Protein 1SQE (pdb70)

Organism: Staphylococcus aureus (strain Mu50 / ATCC 700699) (NCBI:txid158878)

Secondary structure (DSSP, 8-state):
--EEEEEEEEE-TT-HHHHGGGGG--TTGGGSTTEEEEEEEEETT-SSSEEEEEEEEES-HHHHHHHHTSHHHHH---TTPPPSEEEEEEEEEEEEEEEE-/--EEEEEEEEEETT-HHHHHHTTS--TTGGGSTTEEEEEEEEESS-SSEEEEEEEEEES-HHHHHHHHTSHHHHT----TTPPTT----EEEEEEEEEEEEEEEE-

Sequence (207 aa):
HMFMAENRLQLQKGSAEETIERFYNRQGIETIEGFQQMFVTKTLNTEDTDEVKILTIWESEDSFNNWLN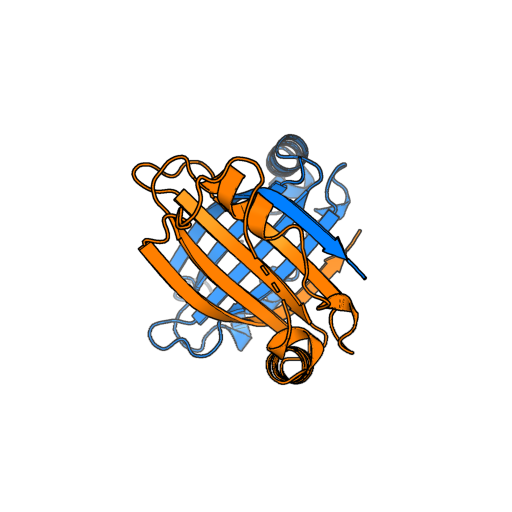SDVFKEAHDDGQQSPILSNKVFKYDIGYHYQKHMFMAENRLQLQKGSAEETIERFYNRQGIETIEGFQQMFVTKTLNTEDTDEVKILTIWESEDSFNNWLNSDVFKEAVRLKSDDDGQQSPILSNKVFKYDIGYHYQK

CATH classification: 3.30.70.100

InterPro domains:
  IPR007138 Antibiotic biosynthesis monooxygenase domain [PF03992] (1-77)
  IPR007138 Antibiotic biosynthesis monooxygenase domain [PS51725] (2-93)
  IPR011008 Dimeric alpha-beta barrel [SSF54909] (1-106)
  IPR023953 Heme oxygenase IsdG [MF_01272] (1-108)
  IPR050404 Heme-degrading monooxygenase [PTHR34474] (1-101)

Radius of gyration: 18.07 Å; Cα contacts (8 Å, |Δi|>4): 436; chains: 2; bounding box: 35×35×60 Å

Solvent-accessible surface area: 11480 Å² total; per-residue (Å²): 186,24,2,3,4,3,42,40,0,38,0,80,102,43,11,0,111,144,3,15,121,135,31,50,95,83,76,19,6,37,91,18,146,6,5,58,3,6,2,0,0,47,5,41,146,39,150,136,30,1,27,0,6,24,6,11,1,0,87,32,68,100,7,14,49,84,22,64,124,20,114,38,46,161,124,8,167,157,160,78,120,145,66,20,54,94,34,89,109,89,59,59,0,54,8,36,40,50,64,76,164,212,38,2,4,2,2,50,47,1,55,0,105,91,56,8,0,89,47,0,10,70,22,60,110,96,56,56,16,0,33,94,18,149,8,5,57,2,7,3,0,0,43,8,36,126,38,146,119,37,1,26,0,6,17,6,4,1,0,97,35,68,92,8,8,64,76,26,68,109,19,105,41,66,125,134,80,112,153,22,215,91,14,107,130,58,82,143,31,31,72,108,34,88,110,83,61,64,1,65,8,41,49,55,64,78,127

B-factor: mean 21.52, std 10.96, range [2.48, 58.4]

Nearest PDB structures (foldseek):
  1sqe-assembly1_B  TM=1.010E+00  e=4.625E-23  Staphylococcus aureus
  1sqe-assembly1_A  TM=9.447E-01  e=2.126E-19  Staphylococcus aureus
  1xbw-assembly2_D  TM=9.338E-01  e=2.469E-13  Staphylococcus aureus subsp. aureus MW2
  2zdo-assembly2_C  TM=8.545E-01  e=4.891E-14  Staphylococcus aureus
  8avi-assembly1_B  TM=8.721E-01  e=2.550E-09  Bacillus cereus ATCC 14579

Foldseek 3Di:
DKKKKKKKWWFAAPCCVVPVVVLVDCLCLVVQPFWDDWDWDWDPPDDRTIMIMIMTMGRDVVSVVVSCVDVSNVVDDVPVDDGRTPDIDMDMDDPPDDDDD/DKKKKKKKWKFQPPLLVVVVVQCVCVLCLVVQPFWDDWDWDWDPDDDGITMIMIMTMGPDVVSVVCSCVDPSNVVGDDDPPDDVPDDGGTPDIDMDMDDDPDDDDD

Structure (mmCIF, N/CA/C/O backbone):
data_1SQE
#
_entry.id   1SQE
#
_cell.length_a   45.233
_cell.length_b   38.013
_cell.length_c   61.552
_cell.angle_alpha   90.00
_cell.angle_beta   93.91
_cell.angle_gamma   90.00
#
_symmetry.space_group_name_H-M   'P 1 21 1'
#
loop_
_entity.id
_entity.type
_entity.pdbx_description
1 polymer 'hypothetical protein PG130'
2 water water
#
loop_
_atom_site.group_PDB
_atom_site.id
_atom_site.type_symbol
_atom_site.label_atom_id
_atom_site.label_alt_id
_atom_site.label_comp_id
_atom_site.label_asym_id
_atom_site.label_entity_id
_atom_site.label_seq_id
_atom_site.pdbx_PDB_ins_code
_atom_site.Cartn_x
_atom_site.Cartn_y
_atom_site.Cartn_z
_atom_site.occupancy
_atom_site.B_iso_or_equiv
_atom_site.auth_seq_id
_atom_site.auth_comp_id
_atom_site.auth_asym_id
_atom_site.auth_atom_id
_atom_site.pdbx_PDB_model_num
ATOM 1 N N . HIS A 1 1 ? 2.967 24.447 10.262 1.00 35.36 16 HIS A N 1
ATOM 2 C CA . HIS A 1 1 ? 1.657 23.789 10.548 1.00 33.24 16 HIS A CA 1
ATOM 3 C C . HIS A 1 1 ? 1.857 22.699 11.600 1.00 29.48 16 HIS A C 1
ATOM 4 O O . HIS A 1 1 ? 2.005 23.002 12.786 1.00 29.94 16 HIS A O 1
ATOM 11 N N . MET A 1 2 ? 1.857 21.436 11.170 1.00 24.66 17 MET A N 1
ATOM 12 C CA . MET A 1 2 ? 2.077 20.331 12.096 1.00 19.43 17 MET A CA 1
ATOM 13 C C . MET A 1 2 ? 3.437 20.535 12.777 1.00 17.38 17 MET A C 1
ATOM 14 O O . MET A 1 2 ? 4.347 21.158 12.222 1.00 16.23 17 MET A O 1
ATOM 19 N N . PHE A 1 3 ? 3.569 19.994 13.980 1.00 14.75 18 PHE A N 1
ATOM 20 C CA . PHE A 1 3 ? 4.775 20.152 14.776 1.00 12.33 18 PHE A CA 1
ATOM 21 C C . PHE A 1 3 ? 5.253 18.820 15.355 1.00 11.51 18 PHE A C 1
ATOM 22 O O . PHE A 1 3 ? 4.440 17.976 15.715 1.00 11.49 18 PHE A O 1
ATOM 30 N N . MET A 1 4 ? 6.571 18.633 15.431 1.00 10.15 19 MET A N 1
ATOM 31 C CA . MET A 1 4 ? 7.140 17.412 15.999 1.00 10.17 19 MET A CA 1
ATOM 32 C C . MET A 1 4 ? 8.168 17.776 17.069 1.00 11.06 19 MET A C 1
ATOM 33 O O . MET A 1 4 ? 8.998 18.667 16.877 1.00 10.49 19 MET A O 1
ATOM 38 N N . ALA A 1 5 ? 8.091 17.096 18.206 1.00 9.46 20 ALA A N 1
ATOM 39 C CA . ALA A 1 5 ? 9.040 17.314 19.283 1.00 10.34 20 ALA A CA 1
ATOM 40 C C . ALA A 1 5 ? 9.763 15.980 19.460 1.00 11.83 20 ALA A C 1
ATOM 41 O O . ALA A 1 5 ? 9.165 14.911 19.284 1.00 11.89 20 ALA A O 1
ATOM 43 N N . GLU A 1 6 ? 11.051 16.044 19.774 1.00 10.76 21 GLU A N 1
ATOM 44 C CA . GLU A 1 6 ? 11.840 14.837 19.963 1.00 11.15 21 GLU A CA 1
ATOM 45 C C . GLU A 1 6 ? 12.576 14.834 21.285 1.00 12.65 21 GLU A C 1
ATOM 46 O O . GLU A 1 6 ? 13.197 15.821 21.665 1.00 13.33 21 GLU A O 1
ATOM 52 N N . ASN A 1 7 ? 12.493 13.718 21.991 1.00 12.78 22 ASN A N 1
ATOM 53 C CA . ASN A 1 7 ? 13.217 13.582 23.238 1.00 14.55 22 ASN A CA 1
ATOM 54 C C . ASN A 1 7 ? 14.243 12.512 22.883 1.00 13.88 22 ASN A C 1
ATOM 55 O O . ASN A 1 7 ? 13.911 11.334 22.776 1.00 13.82 22 ASN A O 1
ATOM 60 N N . ARG A 1 8 ? 15.479 12.943 22.665 1.00 12.03 23 ARG A N 1
ATOM 61 C CA . ARG A 1 8 ? 16.560 12.052 22.273 1.00 12.89 23 ARG A CA 1
ATOM 62 C C . ARG A 1 8 ? 17.351 11.605 23.492 1.00 14.35 23 ARG A C 1
ATOM 63 O O . ARG A 1 8 ? 17.950 12.425 24.192 1.00 15.87 23 ARG A O 1
ATOM 71 N N . LEU A 1 9 ? 17.358 10.300 23.731 1.00 13.21 24 LEU A N 1
ATOM 72 C CA . LEU A 1 9 ? 18.061 9.734 24.873 1.00 14.79 24 LEU A CA 1
ATOM 73 C C . LEU A 1 9 ? 19.221 8.848 24.464 1.00 16.09 24 LEU A C 1
ATOM 74 O O . LEU A 1 9 ? 19.082 8.006 23.581 1.00 17.00 24 LEU A O 1
ATOM 79 N N . GLN A 1 10 ? 20.374 9.043 25.092 1.00 16.76 25 GLN A N 1
ATOM 80 C CA . GLN A 1 10 ? 21.521 8.185 24.813 1.00 18.60 25 GLN A CA 1
ATOM 81 C C . GLN A 1 10 ? 21.644 7.302 26.049 1.00 19.42 25 GLN A C 1
ATOM 82 O O . GLN A 1 10 ? 21.705 7.806 27.165 1.00 19.81 25 GLN A O 1
ATOM 88 N N . LEU A 1 11 ? 21.659 5.991 25.849 1.00 19.63 26 LEU A N 1
ATOM 89 C CA . LEU A 1 11 ? 21.759 5.047 26.954 1.00 21.47 26 LEU A CA 1
ATOM 90 C C . LEU A 1 11 ? 23.037 4.236 26.891 1.00 23.70 26 LEU A C 1
ATOM 91 O O . LEU A 1 11 ? 23.724 4.211 25.868 1.00 23.40 26 LEU A O 1
ATOM 96 N N . GLN A 1 12 ? 23.351 3.579 28.003 1.00 25.59 27 GLN A N 1
ATOM 97 C CA . GLN A 1 12 ? 24.528 2.732 28.087 1.00 27.50 27 GLN A CA 1
ATOM 98 C C . GLN A 1 12 ? 24.326 1.697 26.983 1.00 26.72 27 GLN A C 1
ATOM 99 O O . GLN A 1 12 ? 23.230 1.155 26.831 1.00 24.70 27 GLN A O 1
ATOM 105 N N . LYS A 1 13 ? 25.368 1.432 26.206 1.00 28.19 28 LYS A N 1
ATOM 106 C CA . LYS A 1 13 ? 25.258 0.465 25.122 1.00 28.69 28 LYS A CA 1
ATOM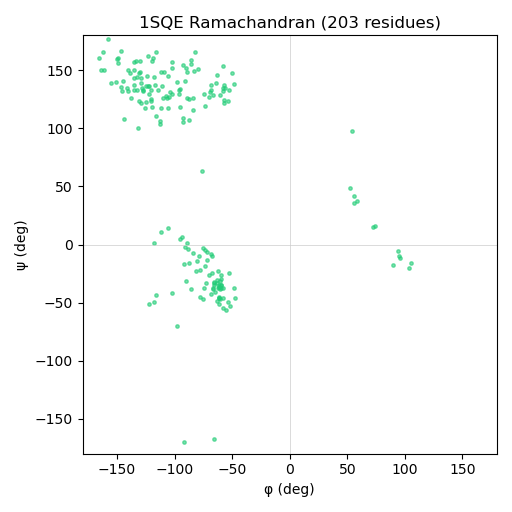 107 C C . LYS A 1 13 ? 24.734 -0.871 25.635 1.00 28.98 28 LYS A C 1
ATOM 108 O O . LYS A 1 13 ? 25.307 -1.463 26.549 1.00 29.17 28 LYS A O 1
ATOM 114 N N . GLY A 1 14 ? 23.631 -1.328 25.050 1.00 28.87 29 GLY A N 1
ATOM 115 C CA . GLY A 1 14 ? 23.049 -2.599 25.443 1.00 28.34 29 GLY A CA 1
ATOM 116 C C . GLY A 1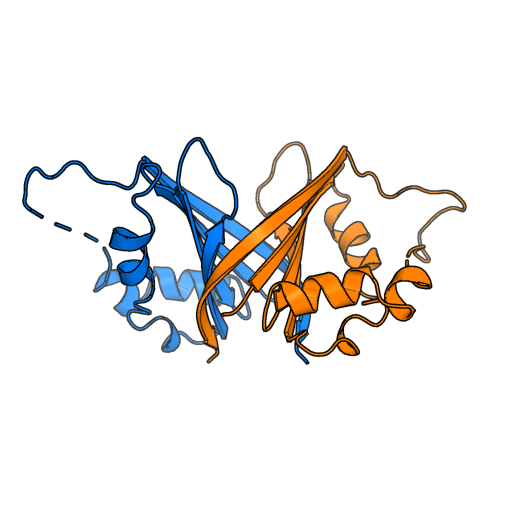 14 ? 21.962 -2.519 26.497 1.00 27.64 29 GLY A C 1
ATOM 117 O O . GLY A 1 14 ? 21.333 -3.527 26.814 1.00 26.91 29 GLY A O 1
ATOM 118 N N . SER A 1 15 ? 21.723 -1.325 27.031 1.00 27.47 30 SER A N 1
ATOM 119 C CA . SER A 1 15 ? 20.713 -1.150 28.069 1.00 27.61 30 SER A CA 1
ATOM 120 C C . SER A 1 15 ? 19.320 -0.800 27.556 1.00 28.66 30 SER A C 1
ATOM 121 O O . SER A 1 15 ? 18.387 -0.664 28.344 1.00 28.06 30 SER A O 1
ATOM 124 N N . ALA A 1 16 ? 19.173 -0.656 26.244 1.00 30.07 31 ALA A N 1
ATOM 125 C CA . ALA A 1 16 ? 17.878 -0.305 25.658 1.00 32.40 31 ALA A CA 1
ATOM 126 C C . ALA A 1 16 ? 16.747 -1.285 25.989 1.00 33.15 31 ALA A C 1
ATOM 127 O O . ALA A 1 16 ? 15.703 -0.884 26.507 1.00 33.23 31 ALA A O 1
ATOM 129 N N . GLU A 1 17 ? 16.961 -2.564 25.689 1.00 34.39 32 GLU A N 1
ATOM 130 C CA . GLU A 1 17 ? 15.965 -3.613 25.928 1.00 36.18 32 GLU A CA 1
ATOM 131 C C . GLU A 1 17 ? 15.332 -3.614 27.318 1.00 35.21 32 GLU A C 1
ATOM 132 O O . GLU A 1 17 ? 14.142 -3.889 27.462 1.00 34.95 32 GLU A O 1
ATOM 138 N N . GLU A 1 18 ? 16.127 -3.316 28.339 1.00 34.44 33 GLU A N 1
ATOM 139 C CA . GLU A 1 18 ? 15.627 -3.313 29.709 1.00 34.45 33 GLU A CA 1
ATOM 140 C C . GLU A 1 18 ? 15.113 -1.948 30.172 1.00 33.46 33 GLU A C 1
ATOM 141 O O . GLU A 1 18 ? 14.376 -1.856 31.152 1.00 32.56 33 GLU A O 1
ATOM 147 N N . THR A 1 19 ? 15.486 -0.894 29.454 1.00 32.06 34 THR A N 1
ATOM 148 C CA . THR A 1 19 ? 15.084 0.463 29.820 1.00 31.42 34 THR A CA 1
ATOM 149 C C . THR A 1 19 ? 13.938 1.053 29.000 1.00 30.39 34 THR A C 1
ATOM 150 O O . THR A 1 19 ? 13.043 1.701 29.540 1.00 30.10 34 THR A O 1
ATOM 154 N N . ILE A 1 20 ? 13.984 0.820 27.694 1.00 28.52 35 ILE A N 1
ATOM 155 C CA . ILE A 1 20 ? 13.019 1.374 26.756 1.00 27.25 35 ILE A CA 1
ATOM 156 C C . ILE A 1 20 ? 11.517 1.294 27.054 1.00 27.05 35 ILE A C 1
ATOM 157 O O . ILE A 1 20 ? 10.806 2.286 26.905 1.00 23.79 35 ILE A O 1
ATOM 162 N N . GLU A 1 21 ? 11.024 0.139 27.480 1.00 27.46 36 GLU A N 1
ATOM 163 C CA . GLU A 1 21 ? 9.591 0.007 27.725 1.00 29.44 36 GLU A CA 1
ATOM 164 C C . GLU A 1 21 ? 8.956 1.049 28.639 1.00 28.24 36 GLU A C 1
ATOM 165 O O . GLU A 1 21 ? 7.758 1.307 28.542 1.00 27.63 36 GLU A O 1
ATOM 171 N N . ARG A 1 22 ? 9.746 1.659 29.515 1.00 27.55 37 ARG A N 1
ATOM 172 C CA . ARG A 1 22 ? 9.203 2.665 30.420 1.00 28.88 37 ARG A CA 1
ATOM 173 C C . ARG A 1 22 ? 8.734 3.894 29.638 1.00 28.34 37 ARG A C 1
ATOM 174 O O . ARG A 1 22 ? 7.763 4.549 30.016 1.00 28.76 37 ARG A O 1
ATOM 182 N N . PHE A 1 23 ? 9.422 4.199 28.541 1.00 25.82 38 PHE A N 1
ATOM 183 C CA . PHE A 1 23 ? 9.079 5.358 27.722 1.00 24.95 38 PHE A CA 1
ATOM 184 C C . PHE A 1 23 ? 7.816 5.154 26.892 1.00 24.34 38 PHE A C 1
ATOM 185 O O . PHE A 1 23 ? 7.360 6.074 26.216 1.00 24.74 38 PHE A O 1
ATOM 193 N N . TYR A 1 24 ? 7.254 3.950 26.937 1.00 23.73 39 TYR A N 1
ATOM 194 C CA . TYR A 1 24 ? 6.042 3.660 26.181 1.00 25.52 39 TYR A CA 1
ATOM 195 C C . TYR A 1 24 ? 4.826 4.218 26.906 1.00 27.68 39 TYR A C 1
ATOM 196 O O . TYR A 1 24 ? 3.725 4.237 26.359 1.00 27.86 39 TYR A O 1
ATOM 205 N N . ASN A 1 25 ? 5.027 4.669 28.141 1.00 29.01 40 ASN A N 1
ATOM 206 C CA . ASN A 1 25 ? 3.930 5.215 28.926 1.00 29.97 40 ASN A CA 1
ATOM 207 C C . ASN A 1 25 ? 3.550 6.592 28.392 1.00 29.22 40 ASN A C 1
ATOM 208 O O . ASN A 1 25 ? 4.372 7.507 28.386 1.00 29.20 40 ASN A O 1
ATOM 213 N N . ARG A 1 26 ? 2.307 6.730 27.940 1.00 28.04 41 ARG A N 1
ATOM 214 C CA . ARG A 1 26 ? 1.817 7.999 27.406 1.00 27.75 41 ARG A CA 1
ATOM 215 C C . ARG A 1 26 ? 1.602 9.033 28.511 1.00 27.90 41 ARG A C 1
ATOM 216 O O . ARG A 1 26 ? 1.773 10.237 28.301 1.00 27.15 41 ARG A O 1
ATOM 224 N N . GLN A 1 27 ? 1.215 8.551 29.687 1.00 27.89 42 GLN A N 1
ATOM 225 C CA . GLN A 1 27 ? 0.980 9.407 30.842 1.00 27.60 42 GLN A CA 1
ATOM 226 C C . GLN A 1 27 ? 0.032 10.568 30.545 1.00 25.72 42 GLN A C 1
ATOM 227 O O . GLN A 1 27 ? 0.324 11.717 30.871 1.00 25.86 42 GLN A O 1
ATOM 233 N N . GLY A 1 28 ? -1.096 10.253 29.914 1.00 23.28 43 GLY A N 1
ATOM 234 C CA . GLY A 1 28 ? -2.102 11.256 29.604 1.00 21.95 43 GLY A CA 1
ATOM 235 C C . GLY A 1 28 ? -1.809 12.261 28.503 1.00 20.76 43 GLY A C 1
ATOM 236 O O . GLY A 1 28 ? -2.503 13.275 28.391 1.00 19.74 43 GLY A O 1
ATOM 237 N N . ILE A 1 29 ? -0.803 11.984 27.680 1.00 18.68 44 ILE A N 1
ATOM 238 C CA . ILE A 1 29 ? -0.437 12.892 26.604 1.00 17.86 44 ILE A CA 1
ATOM 239 C C . ILE A 1 29 ? -1.576 13.034 25.598 1.00 17.60 44 ILE A C 1
ATOM 240 O O . ILE A 1 29 ? -1.750 14.094 24.993 1.00 17.56 44 ILE A O 1
ATOM 245 N N . GLU A 1 30 ? -2.367 11.976 25.434 1.00 18.25 45 GLU A N 1
ATOM 246 C CA . GLU A 1 30 ? -3.469 12.012 24.476 1.00 19.91 45 GLU A CA 1
ATOM 247 C C . GLU A 1 30 ? -4.678 12.820 24.944 1.00 19.82 45 GLU A C 1
ATOM 248 O O . GLU A 1 30 ? -5.648 12.973 24.201 1.00 20.71 45 GLU A O 1
ATOM 254 N N . THR A 1 31 ? -4.625 13.339 26.168 1.00 19.53 46 THR A N 1
ATOM 255 C CA . THR A 1 31 ? -5.730 14.149 26.679 1.00 19.17 46 THR A CA 1
ATOM 256 C C . THR A 1 31 ? -5.507 15.602 26.286 1.00 19.92 46 THR A C 1
ATOM 257 O O . THR A 1 31 ? -6.346 16.462 26.563 1.00 20.13 46 THR A O 1
ATOM 261 N N . ILE A 1 32 ? -4.371 15.882 25.652 1.00 18.59 47 ILE A N 1
ATOM 262 C CA . ILE A 1 32 ? -4.072 17.247 25.235 1.00 17.64 47 ILE A CA 1
ATOM 263 C C . ILE A 1 32 ? -4.605 17.516 23.834 1.00 18.22 47 ILE A C 1
ATOM 264 O O . ILE A 1 32 ? -4.304 16.787 22.891 1.00 17.40 47 ILE A O 1
ATOM 269 N N . GLU A 1 33 ? -5.401 18.573 23.709 1.00 19.43 48 GLU A N 1
ATOM 270 C CA . GLU A 1 33 ? -5.977 18.969 22.429 1.00 20.21 48 GLU A CA 1
ATOM 271 C C . GLU A 1 33 ? -4.827 19.277 21.480 1.00 17.78 48 GLU A C 1
ATOM 272 O O . GLU A 1 33 ? -3.926 20.041 21.825 1.00 17.22 48 GLU A O 1
ATOM 278 N N . GLY A 1 34 ? -4.849 18.684 20.292 1.00 16.48 49 GLY A N 1
ATOM 279 C CA . GLY A 1 34 ? -3.775 18.928 19.345 1.00 14.83 49 GLY A CA 1
ATOM 280 C C . GLY A 1 34 ? -2.788 17.777 19.241 1.00 14.33 49 GLY A C 1
ATOM 281 O O . GLY A 1 34 ? -2.047 17.692 18.257 1.00 14.33 49 GLY A O 1
ATOM 282 N N . PHE A 1 35 ? -2.751 16.903 20.250 1.00 12.76 50 PHE A N 1
ATOM 283 C CA . PHE A 1 35 ? -1.851 15.747 20.199 1.00 13.76 50 PHE A CA 1
ATOM 284 C C . PHE A 1 35 ? -2.327 14.788 19.105 1.00 13.78 50 PHE A C 1
ATOM 285 O O . PHE A 1 35 ? -3.515 14.458 19.036 1.00 13.44 50 PHE A O 1
ATOM 293 N N . GLN A 1 36 ? -1.406 14.318 18.267 1.00 12.64 51 GLN A N 1
ATOM 294 C CA . GLN A 1 36 ? -1.796 13.413 17.195 1.00 12.63 51 GLN A CA 1
ATOM 295 C C . GLN A 1 36 ? -1.171 12.024 17.240 1.00 12.15 51 GLN A C 1
ATOM 296 O O . GLN A 1 36 ? -1.882 11.024 17.126 1.00 12.79 51 GLN A O 1
ATOM 302 N N . GLN A 1 37 ? 0.148 11.952 17.402 1.00 10.94 52 GLN A N 1
ATOM 303 C CA . GLN A 1 37 ? 0.830 10.658 17.419 1.00 10.92 52 GLN A CA 1
ATOM 304 C C . GLN A 1 37 ? 2.071 10.650 18.299 1.00 11.35 52 GLN A C 1
ATOM 305 O O . GLN A 1 37 ? 2.639 11.692 18.606 1.00 12.26 52 GLN A O 1
ATOM 311 N N . MET A 1 38 ? 2.499 9.451 18.675 1.00 11.08 53 MET A N 1
ATOM 312 C CA . MET A 1 38 ? 3.692 9.267 19.492 1.00 9.66 53 MET A CA 1
ATOM 313 C C . MET A 1 38 ? 4.427 8.023 18.983 1.00 10.08 53 MET A C 1
ATOM 314 O O . MET A 1 38 ? 3.802 7.002 18.709 1.00 10.68 53 MET A O 1
ATOM 319 N N . PHE A 1 39 ? 5.743 8.129 18.828 1.00 9.24 54 PHE A N 1
ATOM 320 C CA . PHE A 1 39 ? 6.572 7.005 18.392 1.00 9.53 54 PHE A CA 1
ATOM 321 C C . PHE A 1 39 ? 7.735 6.881 19.368 1.00 9.55 54 PHE A C 1
ATOM 322 O O . PHE A 1 39 ? 8.263 7.886 19.843 1.00 10.53 54 PHE A O 1
ATOM 330 N N . VAL A 1 40 ? 8.140 5.655 19.667 1.00 9.64 55 VAL A N 1
ATOM 331 C CA . VAL A 1 40 ? 9.309 5.445 20.508 1.00 9.51 55 VAL A CA 1
ATOM 332 C C . VAL A 1 40 ? 10.194 4.531 19.665 1.00 10.09 55 VAL A C 1
ATOM 333 O O . VAL A 1 40 ? 9.800 3.409 19.322 1.00 10.22 55 VAL A O 1
ATOM 337 N N . THR A 1 41 ? 11.377 5.025 19.307 1.00 9.46 56 THR A N 1
ATOM 338 C CA . THR A 1 41 ? 12.280 4.268 18.452 1.00 10.34 56 THR A CA 1
ATOM 339 C C . THR A 1 41 ? 13.634 3.945 19.074 1.00 9.82 56 THR A C 1
ATOM 340 O O . THR A 1 41 ? 14.080 4.614 20.004 1.00 9.78 56 THR A O 1
ATOM 344 N N . LYS A 1 42 ? 14.273 2.910 18.535 1.00 9.90 57 LYS A N 1
ATOM 345 C CA . LYS A 1 42 ? 15.607 2.490 18.956 1.00 11.32 57 LYS A CA 1
ATOM 346 C C . LYS A 1 42 ? 16.438 2.491 17.677 1.00 11.39 57 LYS A C 1
ATOM 347 O O . LYS A 1 42 ? 16.096 1.809 16.710 1.00 10.00 57 LYS A O 1
ATOM 353 N N . THR A 1 43 ? 17.522 3.258 17.664 1.00 9.85 58 THR A N 1
ATOM 354 C CA . THR A 1 43 ? 18.364 3.338 16.479 1.00 9.65 58 THR A CA 1
ATOM 355 C C . THR A 1 43 ? 19.124 2.046 16.206 1.00 10.79 58 THR A C 1
ATOM 356 O O . THR A 1 43 ? 19.755 1.474 17.097 1.00 11.69 58 THR A O 1
ATOM 360 N N . LEU A 1 44 ? 19.062 1.586 14.963 1.00 10.63 59 LEU A N 1
ATOM 361 C CA . LEU A 1 44 ? 19.752 0.362 14.581 1.00 11.27 59 LEU A CA 1
ATOM 362 C C . LEU A 1 44 ? 21.241 0.591 14.333 1.00 12.75 59 LEU A C 1
ATOM 363 O O . LEU A 1 44 ? 21.672 1.685 13.962 1.00 12.62 59 LEU A O 1
ATOM 368 N N . ASN A 1 45 ? 22.017 -0.459 14.575 1.00 14.96 60 ASN A N 1
ATOM 369 C CA . ASN A 1 45 ? 23.457 -0.467 14.352 1.00 16.63 60 ASN A CA 1
ATOM 370 C C . ASN A 1 45 ? 24.323 0.592 15.037 1.00 16.63 60 ASN A C 1
ATOM 371 O O . ASN A 1 45 ? 25.307 1.057 14.456 1.00 17.82 60 ASN A O 1
ATOM 376 N N . THR A 1 46 ? 23.972 0.976 16.262 1.00 15.90 61 THR A N 1
ATOM 377 C CA . THR A 1 46 ? 24.781 1.940 17.006 1.00 17.37 61 THR A CA 1
ATOM 378 C C . THR A 1 46 ? 25.823 1.128 17.780 1.00 20.43 61 THR A C 1
ATOM 379 O O . THR A 1 46 ? 25.551 -0.007 18.175 1.00 21.38 61 THR A O 1
ATOM 383 N N . GLU A 1 47 ? 27.004 1.702 17.997 1.00 22.18 62 GLU A N 1
ATOM 384 C CA . GLU A 1 47 ? 28.057 0.994 18.718 1.00 26.46 62 GLU A CA 1
ATOM 385 C C . GLU A 1 47 ? 28.439 1.656 20.036 1.00 26.64 62 GLU A C 1
ATOM 386 O O . GLU A 1 47 ? 28.612 0.979 21.045 1.00 27.74 62 GLU A O 1
ATOM 392 N N . ASP A 1 48 ? 28.572 2.977 20.024 1.00 26.93 63 ASP A N 1
ATOM 393 C CA . ASP A 1 48 ? 28.966 3.713 21.217 1.00 27.89 63 ASP A CA 1
ATOM 394 C C . ASP A 1 48 ? 27.933 3.682 22.337 1.00 27.95 63 ASP A C 1
ATOM 395 O O . ASP A 1 48 ? 28.288 3.618 23.514 1.00 28.72 63 ASP A O 1
ATOM 400 N N . THR A 1 49 ? 26.659 3.738 21.969 1.00 26.49 64 THR A N 1
ATOM 401 C CA . THR A 1 49 ? 25.573 3.712 22.939 1.00 25.95 64 THR A CA 1
ATOM 402 C C . THR A 1 49 ? 24.299 3.250 22.267 1.00 24.73 64 THR A C 1
ATOM 403 O O . THR A 1 49 ? 24.273 2.996 21.068 1.00 24.08 64 THR A O 1
ATOM 407 N N . ASP A 1 50 ? 23.244 3.123 23.056 1.00 23.17 65 ASP A N 1
ATOM 408 C CA . ASP A 1 50 ? 21.947 2.742 22.531 1.00 22.51 65 ASP A CA 1
ATOM 409 C C . ASP A 1 50 ? 21.240 4.080 22.398 1.00 21.38 65 ASP A C 1
ATOM 410 O O . ASP A 1 50 ? 21.394 4.939 23.258 1.00 23.61 65 ASP A O 1
ATOM 415 N N . GLU A 1 51 ? 20.487 4.280 21.325 1.00 18.67 66 GLU A N 1
ATOM 416 C CA . GLU A 1 51 ? 19.801 5.550 21.147 1.00 16.64 66 GLU A CA 1
ATOM 417 C C . GLU A 1 51 ? 18.302 5.356 21.065 1.00 15.25 66 GLU A C 1
ATOM 418 O O . GLU A 1 51 ? 17.803 4.610 20.219 1.00 15.84 66 GLU A O 1
ATOM 424 N N . VAL A 1 52 ? 17.594 6.034 21.958 1.00 13.46 67 VAL A N 1
ATOM 425 C CA . VAL A 1 52 ? 16.145 5.964 22.029 1.00 11.62 67 VAL A CA 1
ATOM 426 C C . VAL A 1 52 ? 15.581 7.342 21.749 1.00 12.19 67 VAL A C 1
ATOM 427 O O . VAL A 1 52 ? 16.105 8.345 22.231 1.00 13.17 67 VAL A O 1
ATOM 431 N N . LYS A 1 53 ? 14.519 7.391 20.958 1.00 10.32 68 LYS A N 1
ATOM 432 C CA . LYS A 1 53 ? 13.888 8.654 20.646 1.00 11.38 68 LYS A CA 1
ATOM 433 C C . LYS A 1 53 ? 12.397 8.545 20.901 1.00 10.70 68 LYS A C 1
ATOM 434 O O . LYS A 1 53 ? 11.772 7.530 20.600 1.00 10.78 68 LYS A O 1
ATOM 440 N N . ILE A 1 54 ? 11.843 9.601 21.478 1.00 11.19 69 ILE A N 1
ATOM 441 C CA . ILE A 1 54 ? 10.422 9.678 21.743 1.00 10.98 69 ILE A CA 1
ATOM 442 C C . ILE A 1 54 ? 9.966 10.841 20.874 1.00 10.51 69 ILE A C 1
ATOM 443 O O . ILE A 1 54 ? 10.328 11.989 21.124 1.00 11.38 69 ILE A O 1
ATOM 448 N N . LEU A 1 55 ? 9.201 10.529 19.835 1.00 10.98 70 LEU A N 1
ATOM 449 C CA . LEU A 1 55 ? 8.717 11.534 18.901 1.00 11.15 70 LEU A CA 1
ATOM 450 C C . LEU A 1 55 ? 7.236 11.759 19.101 1.00 11.18 70 LEU A C 1
ATOM 451 O O . LEU A 1 55 ? 6.458 10.809 19.107 1.00 12.46 70 LEU A O 1
ATOM 456 N N . THR A 1 56 ? 6.844 13.015 19.267 1.00 10.44 71 THR A N 1
ATOM 457 C CA . THR A 1 56 ? 5.439 13.330 19.436 1.00 9.19 71 THR A CA 1
ATOM 458 C C . THR A 1 56 ? 5.016 14.307 18.343 1.00 10.68 71 THR A C 1
ATOM 459 O O . THR A 1 56 ? 5.686 15.311 18.098 1.00 10.92 71 THR A O 1
ATOM 463 N N . ILE A 1 57 ? 3.916 13.966 17.667 1.00 11.21 72 ILE A N 1
ATOM 464 C CA . ILE A 1 57 ? 3.361 14.747 16.556 1.00 11.97 72 ILE A CA 1
ATOM 465 C C . ILE A 1 57 ? 2.154 15.564 17.029 1.00 12.26 72 ILE A C 1
ATOM 466 O O . ILE A 1 57 ? 1.226 15.016 17.628 1.00 11.66 72 ILE A O 1
ATOM 471 N N . TRP A 1 58 ? 2.165 16.863 16.727 1.00 11.82 73 TRP A N 1
ATOM 472 C CA . TRP A 1 58 ? 1.112 17.779 17.149 1.00 11.63 73 TRP A CA 1
ATOM 473 C C . TRP A 1 58 ? 0.575 18.616 16.008 1.00 13.45 73 TRP A C 1
ATOM 474 O O . TRP A 1 58 ? 1.252 18.806 14.997 1.00 13.15 73 TRP A O 1
ATOM 485 N N . GLU A 1 59 ? -0.640 19.132 16.167 1.00 13.95 74 GLU A N 1
ATOM 486 C CA . GLU A 1 59 ? -1.200 19.963 15.111 1.00 17.70 74 GLU A CA 1
ATOM 487 C C . GLU A 1 59 ? -0.503 21.318 15.116 1.00 16.31 74 GLU A C 1
ATOM 488 O O . GLU A 1 59 ? -0.549 22.052 14.130 1.00 17.57 74 GLU A O 1
ATOM 494 N N . SER A 1 60 ? 0.152 21.637 16.229 1.00 16.31 75 SER A N 1
ATOM 495 C CA . SER A 1 60 ? 0.868 22.901 16.363 1.00 16.95 75 SER A CA 1
ATOM 496 C C . SER A 1 60 ? 1.798 22.879 17.565 1.00 15.68 75 SER A C 1
ATOM 497 O O . SER A 1 60 ? 1.634 22.069 18.481 1.00 15.33 75 SER A O 1
ATOM 500 N N . GLU A 1 61 ? 2.777 23.775 17.557 1.00 14.25 76 GLU A N 1
ATOM 501 C CA . GLU A 1 61 ? 3.717 23.873 18.656 1.00 16.93 76 GLU A CA 1
ATOM 502 C C . GLU A 1 61 ? 3.017 24.371 19.923 1.00 18.01 76 GLU A C 1
ATOM 503 O O . GLU A 1 61 ? 3.478 24.112 21.033 1.00 18.66 76 GLU A O 1
ATOM 509 N N . ASP A 1 62 ? 1.905 25.086 19.764 1.00 19.32 77 ASP A N 1
ATOM 510 C CA . ASP A 1 62 ? 1.17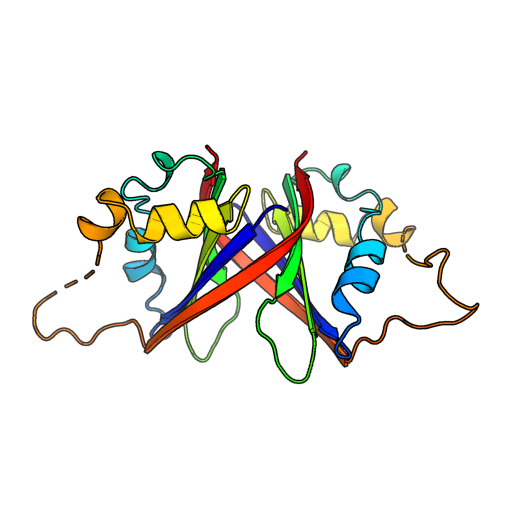5 25.570 20.936 1.00 22.31 77 ASP A CA 1
ATOM 511 C C . ASP A 1 62 ? 0.592 24.380 21.682 1.00 20.31 77 ASP A C 1
ATOM 512 O O . ASP A 1 62 ? 0.575 24.360 22.913 1.00 20.81 77 ASP A O 1
ATOM 517 N N . SER A 1 63 ? 0.118 23.394 20.923 1.00 19.59 78 SER A N 1
ATOM 518 C CA . SER A 1 63 ? -0.452 22.178 21.492 1.00 18.10 78 SER A CA 1
ATOM 519 C C . SER A 1 63 ? 0.593 21.536 22.367 1.00 16.31 78 SER A C 1
ATOM 520 O O . SER A 1 63 ? 0.310 21.129 23.486 1.00 16.35 78 SER A O 1
ATOM 523 N N . PHE A 1 64 ? 1.811 21.448 21.842 1.00 16.00 79 PHE A N 1
ATOM 524 C CA . PHE A 1 64 ? 2.924 20.854 22.575 1.00 15.79 79 PHE A CA 1
ATOM 525 C C . PHE A 1 64 ? 3.219 21.625 23.867 1.00 16.21 79 PHE A C 1
ATOM 526 O O . PHE A 1 64 ? 3.404 21.025 24.924 1.00 14.53 79 PHE A O 1
ATOM 534 N N . ASN A 1 65 ? 3.276 22.952 23.773 1.00 17.39 80 ASN A N 1
ATOM 535 C CA . ASN A 1 65 ? 3.550 23.780 24.940 1.00 17.68 80 ASN A CA 1
ATOM 536 C C . ASN A 1 65 ? 2.477 23.572 26.007 1.00 18.26 80 ASN A C 1
ATOM 537 O O . ASN A 1 65 ? 2.778 23.545 27.198 1.00 18.79 80 ASN A O 1
ATOM 542 N N . ASN A 1 66 ? 1.229 23.421 25.575 1.00 18.18 81 ASN A N 1
ATOM 543 C CA . ASN A 1 66 ? 0.129 23.204 26.509 1.00 19.87 81 ASN A CA 1
ATOM 544 C C . ASN A 1 66 ? 0.355 21.896 27.254 1.00 21.06 81 ASN A C 1
ATOM 545 O O . ASN A 1 66 ? 0.052 21.779 28.439 1.00 21.00 81 ASN A O 1
ATOM 550 N N . TRP A 1 67 ? 0.884 20.909 26.541 1.00 21.71 82 TRP A N 1
ATOM 551 C CA . TRP A 1 67 ? 1.194 19.609 27.120 1.00 22.81 82 TRP A CA 1
ATOM 552 C C . TRP A 1 67 ? 2.236 19.804 28.225 1.00 23.72 82 TRP A C 1
ATOM 553 O O . TRP A 1 67 ? 2.105 19.269 29.328 1.00 23.48 82 TRP A O 1
ATOM 564 N N . LEU A 1 68 ? 3.263 20.590 27.926 1.00 23.97 83 LEU A N 1
ATOM 565 C CA . LEU A 1 68 ? 4.320 20.860 28.893 1.00 25.45 83 LEU A CA 1
ATOM 566 C C . LEU A 1 68 ? 3.786 21.559 30.141 1.00 26.17 83 LEU A C 1
ATOM 567 O O . LEU A 1 68 ? 4.262 21.313 31.245 1.00 26.28 83 LEU A O 1
ATOM 572 N N . ASN A 1 69 ? 2.795 22.426 29.957 1.00 27.08 84 ASN A N 1
ATOM 573 C CA . ASN A 1 69 ? 2.203 23.183 31.064 1.00 27.53 84 ASN A CA 1
ATOM 574 C C . ASN A 1 69 ? 0.970 22.520 31.683 1.00 25.88 84 ASN A C 1
ATOM 575 O O . ASN A 1 69 ? 0.312 23.107 32.538 1.00 25.02 84 ASN A O 1
ATOM 580 N N . SER A 1 70 ? 0.661 21.302 31.261 1.00 24.48 85 SER A N 1
ATOM 581 C CA . SER A 1 70 ? -0.509 20.604 31.779 1.00 24.21 85 SER A CA 1
ATOM 582 C C . SER A 1 70 ? -0.269 19.914 33.115 1.00 25.40 85 SER A C 1
ATOM 583 O O . SER A 1 70 ? 0.870 19.733 33.554 1.00 24.97 85 SER A O 1
ATOM 586 N N . ASP A 1 71 ? -1.361 19.527 33.764 1.00 26.23 86 ASP A N 1
ATOM 587 C CA . ASP A 1 71 ? -1.253 18.846 35.033 1.00 27.42 86 ASP A CA 1
ATOM 588 C C . ASP A 1 71 ? -0.800 17.417 34.795 1.00 27.56 86 ASP A C 1
ATOM 589 O O . ASP A 1 71 ? -0.008 16.889 35.566 1.00 26.82 86 ASP A O 1
ATOM 594 N N . VAL A 1 72 ? -1.284 16.794 33.719 1.00 28.89 87 VAL A N 1
ATOM 595 C CA . VAL A 1 72 ? -0.882 15.419 33.410 1.00 30.10 87 VAL A CA 1
ATOM 596 C C . VAL A 1 72 ? 0.624 15.334 33.204 1.00 31.11 87 VAL A C 1
ATOM 597 O O . VAL A 1 72 ? 1.232 14.297 33.462 1.00 31.68 87 VAL A O 1
ATOM 601 N N . PHE A 1 73 ? 1.219 16.427 32.733 1.00 32.55 88 PHE A N 1
ATOM 602 C CA . PHE A 1 73 ? 2.659 16.478 32.519 1.00 35.03 88 PHE A CA 1
ATOM 603 C C . PHE A 1 73 ? 3.331 16.674 33.876 1.00 36.38 88 PHE A C 1
ATOM 604 O O . PHE A 1 73 ? 4.321 16.010 34.189 1.00 36.28 88 PHE A O 1
ATOM 612 N N . LYS A 1 74 ? 2.785 17.591 34.674 1.00 37.28 89 LYS A N 1
ATOM 613 C CA . LYS A 1 74 ? 3.319 17.873 36.002 1.00 38.69 89 LYS A CA 1
ATOM 614 C C . LYS A 1 74 ? 3.235 16.626 36.875 1.00 39.42 89 LYS A C 1
ATOM 615 O O . LYS A 1 74 ? 4.222 16.222 37.488 1.00 38.82 89 LYS A O 1
ATOM 621 N N . GLU A 1 75 ? 2.051 16.024 36.935 1.00 41.19 90 GLU A N 1
ATOM 622 C CA . GLU A 1 75 ? 1.856 14.810 37.719 1.00 43.63 90 GLU A CA 1
ATOM 623 C C . GLU A 1 75 ? 2.931 13.796 37.325 1.00 45.27 90 GLU A C 1
ATOM 624 O O . GLU A 1 75 ? 3.645 13.269 38.182 1.00 46.67 90 GLU A O 1
ATOM 630 N N . ALA A 1 76 ? 3.048 13.531 36.026 1.00 45.63 91 ALA A N 1
ATOM 631 C CA . ALA A 1 76 ? 4.054 12.600 35.526 1.00 46.07 91 ALA A CA 1
ATOM 632 C C . ALA A 1 76 ? 5.408 13.235 35.813 1.00 47.15 91 ALA A C 1
ATOM 633 O O . ALA A 1 76 ? 5.485 14.214 36.558 1.00 48.04 91 ALA A O 1
ATOM 635 N N . HIS A 1 77 ? 6.475 12.697 35.230 1.00 47.30 92 HIS A N 1
ATOM 636 C CA . HIS A 1 77 ? 7.804 13.264 35.459 1.00 48.23 92 HIS A CA 1
ATOM 637 C C . HIS A 1 77 ? 8.107 13.364 36.953 1.00 48.53 92 HIS A C 1
ATOM 638 O O . HIS A 1 77 ? 7.879 14.408 37.576 1.00 48.89 92 HIS A O 1
ATOM 645 N N . ASP A 1 86 ? 17.124 0.233 41.688 1.00 39.23 101 ASP A N 1
ATOM 646 C CA . ASP A 1 86 ? 17.330 0.348 43.127 1.00 38.72 101 ASP A CA 1
ATOM 647 C C . ASP A 1 86 ? 18.131 1.600 43.463 1.00 36.80 101 ASP A C 1
ATOM 648 O O . ASP A 1 86 ? 19.008 2.006 42.700 1.00 36.63 101 ASP A O 1
ATOM 653 N N . ASP A 1 87 ? 17.823 2.212 44.604 1.00 35.17 102 ASP A N 1
ATOM 654 C CA . ASP A 1 87 ? 18.518 3.422 45.026 1.00 31.99 102 ASP A CA 1
ATOM 655 C C . ASP A 1 87 ? 20.019 3.169 44.878 1.00 29.18 102 ASP A C 1
ATOM 656 O O . ASP A 1 87 ? 20.511 2.088 45.199 1.00 29.62 102 ASP A O 1
ATOM 661 N N . GLY A 1 88 ? 20.740 4.161 44.370 1.00 26.17 103 GLY A N 1
ATOM 662 C CA . GLY A 1 88 ? 22.168 4.006 44.187 1.00 22.87 103 GLY A CA 1
ATOM 663 C C . GLY A 1 88 ? 22.520 3.433 42.829 1.00 21.33 103 GLY A C 1
ATOM 664 O O . GLY A 1 88 ? 23.661 3.534 42.386 1.00 21.01 103 GLY A O 1
ATOM 665 N N . GLN A 1 89 ? 21.547 2.825 42.163 1.00 20.81 104 GLN A N 1
ATOM 666 C CA . GLN A 1 89 ? 21.789 2.249 40.845 1.00 21.32 104 GLN A CA 1
ATOM 667 C C . GLN A 1 89 ? 22.297 3.314 39.883 1.00 21.41 104 GLN A C 1
ATOM 668 O O . GLN A 1 89 ? 21.732 4.405 39.803 1.00 21.83 104 GLN A O 1
ATOM 674 N N . GLN A 1 90 ? 23.367 3.010 39.158 1.00 20.34 105 GLN A N 1
ATOM 675 C CA . GLN A 1 90 ? 23.887 3.966 38.194 1.00 22.07 105 GLN A CA 1
ATOM 676 C C . GLN A 1 90 ? 22.883 4.039 37.041 1.00 21.98 105 GLN A C 1
ATOM 677 O O . GLN A 1 90 ? 22.507 3.016 36.471 1.00 20.92 105 GLN A O 1
ATOM 683 N N . SER A 1 91 ? 22.440 5.249 36.710 1.00 21.68 106 SER A N 1
ATOM 684 C CA . SER A 1 91 ? 21.463 5.429 35.641 1.00 21.63 106 SER A CA 1
ATOM 685 C C . SER A 1 91 ? 21.988 5.005 34.272 1.00 21.56 106 SER A C 1
ATOM 686 O O . SER A 1 91 ? 23.143 5.251 33.930 1.00 20.83 106 SER A O 1
ATOM 689 N N . PRO A 1 92 ? 21.141 4.337 33.475 1.00 21.94 107 PRO A N 1
ATOM 690 C CA . PRO A 1 92 ? 21.542 3.891 32.138 1.00 22.97 107 PRO A CA 1
ATOM 691 C C . PRO A 1 92 ? 21.462 5.034 31.114 1.00 22.07 107 PRO A C 1
ATOM 692 O O . PRO A 1 92 ? 22.016 4.930 30.019 1.00 21.85 107 PRO A O 1
ATOM 696 N N . ILE A 1 93 ? 20.784 6.122 31.484 1.00 21.26 108 ILE A N 1
ATOM 697 C CA . ILE A 1 93 ? 20.640 7.282 30.604 1.00 21.10 108 ILE A CA 1
ATOM 698 C C . ILE A 1 93 ? 21.846 8.220 30.702 1.00 22.09 108 ILE A C 1
ATOM 699 O O . ILE A 1 93 ? 22.106 8.818 31.754 1.00 22.02 108 ILE A O 1
ATOM 704 N N . LEU A 1 94 ? 22.574 8.341 29.594 1.00 21.51 109 LEU A N 1
ATOM 705 C CA . LEU A 1 94 ? 23.766 9.183 29.514 1.00 21.96 109 LEU A CA 1
ATOM 706 C C . LEU A 1 94 ? 23.436 10.636 29.167 1.00 22.60 109 LEU A C 1
ATOM 707 O O . LEU A 1 94 ? 24.059 11.567 29.678 1.00 23.42 109 LEU A O 1
ATOM 712 N N . SER A 1 95 ? 22.464 10.833 28.287 1.00 21.73 110 SER A N 1
ATOM 713 C CA . SER A 1 95 ? 22.058 12.182 27.921 1.00 21.38 110 SER A CA 1
ATOM 714 C C . SER A 1 95 ? 20.587 12.175 27.566 1.00 19.30 110 SER A C 1
ATOM 715 O O . SER A 1 95 ? 20.027 11.142 27.195 1.00 18.13 110 SER A O 1
ATOM 718 N N . ASN A 1 96 ? 19.969 13.340 27.701 1.00 18.50 111 ASN A N 1
ATOM 719 C CA . ASN A 1 96 ? 18.555 13.513 27.420 1.00 18.31 111 ASN A CA 1
ATOM 720 C C . ASN A 1 96 ? 18.409 14.899 26.819 1.00 18.92 111 ASN A C 1
ATOM 721 O O . ASN A 1 96 ? 18.541 15.895 27.529 1.00 19.86 111 ASN A O 1
ATOM 726 N N . LYS A 1 97 ? 18.133 14.967 25.520 1.00 17.09 112 LYS A N 1
ATOM 727 C CA . LYS A 1 97 ? 17.997 16.250 24.840 1.00 16.32 112 LYS A CA 1
ATOM 728 C C . LYS A 1 97 ? 16.648 16.393 24.154 1.00 16.11 112 LYS A C 1
ATOM 729 O O . LYS A 1 97 ? 15.956 15.404 23.913 1.00 16.49 112 LYS A O 1
ATOM 735 N N . VAL A 1 98 ? 16.284 17.633 23.838 1.00 14.64 113 VAL A N 1
ATOM 736 C CA . VAL A 1 98 ? 15.025 17.915 23.154 1.00 14.67 113 VAL A CA 1
ATOM 737 C C . VAL A 1 98 ? 15.280 18.708 21.875 1.00 14.08 113 VAL A C 1
ATOM 738 O O . VAL A 1 98 ? 16.087 19.643 21.861 1.00 14.20 113 VAL A O 1
ATOM 742 N N . PHE A 1 99 ? 14.600 18.309 20.804 1.00 11.10 114 PHE A N 1
ATOM 743 C CA . PHE A 1 99 ? 14.715 18.967 19.511 1.00 10.45 114 PHE A CA 1
ATOM 744 C C . PHE A 1 99 ? 13.302 19.247 19.037 1.00 11.75 114 PHE A C 1
ATOM 745 O O . PHE A 1 99 ? 12.381 18.489 19.347 1.00 12.06 114 PHE A O 1
ATOM 753 N N . LYS A 1 100 ? 13.127 20.331 18.288 1.00 10.56 115 LYS A N 1
ATOM 754 C CA . LYS A 1 100 ? 11.808 20.701 17.787 1.00 11.59 115 LYS A CA 1
ATOM 755 C C . LYS A 1 100 ? 11.845 20.827 16.274 1.00 10.16 115 LYS A C 1
ATOM 756 O O . LYS A 1 100 ? 12.843 21.264 15.706 1.00 9.64 115 LYS A O 1
ATOM 762 N N . TYR A 1 101 ? 10.744 20.442 15.636 1.00 9.63 116 TYR A N 1
ATOM 763 C CA . TYR A 1 101 ? 10.652 20.445 14.182 1.00 10.11 116 TYR A CA 1
ATOM 764 C C . TYR A 1 101 ? 9.331 20.933 13.632 1.00 11.05 116 TYR A C 1
ATOM 765 O O . TYR A 1 101 ? 8.281 20.720 14.226 1.00 12.66 116 TYR A O 1
ATOM 774 N N . ASP A 1 102 ? 9.398 21.571 12.472 1.00 12.11 117 ASP A N 1
ATOM 775 C CA . ASP A 1 102 ? 8.197 21.979 11.766 1.00 13.23 117 ASP A CA 1
ATOM 776 C C . ASP A 1 102 ? 8.017 20.828 10.769 1.00 12.44 117 ASP A C 1
ATOM 777 O O . ASP A 1 102 ? 8.986 20.406 10.132 1.00 11.63 117 ASP A O 1
ATOM 782 N N . ILE A 1 103 ? 6.805 20.297 10.651 1.00 10.35 118 ILE A N 1
ATOM 783 C CA . ILE A 1 103 ? 6.566 19.234 9.684 1.00 10.13 118 ILE A CA 1
ATOM 784 C C . ILE A 1 103 ? 6.096 19.933 8.409 1.00 11.60 118 ILE A C 1
ATOM 785 O O . ILE A 1 103 ? 4.961 20.408 8.333 1.00 12.47 118 ILE A O 1
ATOM 790 N N . GLY A 1 104 ? 6.983 20.003 7.420 1.00 10.73 119 GLY A N 1
ATOM 791 C CA . GLY A 1 104 ? 6.663 20.663 6.168 1.00 10.80 119 GLY A CA 1
ATOM 792 C C . GLY A 1 104 ? 5.801 19.841 5.238 1.00 11.50 119 GLY A C 1
ATOM 793 O O . GLY A 1 104 ? 5.141 20.381 4.347 1.00 11.69 119 GLY A O 1
ATOM 794 N N . TYR A 1 105 ? 5.820 18.528 5.425 1.00 11.24 120 TYR A N 1
ATOM 795 C CA . TYR A 1 105 ? 5.015 17.640 4.597 1.00 11.30 120 TYR A CA 1
ATOM 796 C C . TYR A 1 105 ? 4.738 16.346 5.346 1.00 11.66 120 TYR A C 1
ATOM 797 O O . TYR A 1 105 ? 5.612 15.810 6.037 1.00 11.05 120 TYR A O 1
ATOM 806 N N . HIS A 1 106 ? 3.506 15.863 5.227 1.00 11.50 121 HIS A N 1
ATOM 807 C CA . HIS A 1 106 ? 3.106 14.622 5.873 1.00 11.79 121 HIS A CA 1
ATOM 808 C C . HIS A 1 106 ? 2.115 13.889 4.990 1.00 12.54 121 HIS A C 1
ATOM 809 O O . HIS A 1 106 ? 1.247 14.502 4.371 1.00 12.51 121 HIS A O 1
ATOM 816 N N . TYR A 1 107 ? 2.255 12.572 4.936 1.00 12.54 122 TYR A N 1
ATOM 817 C CA . TYR A 1 107 ? 1.358 11.740 4.147 1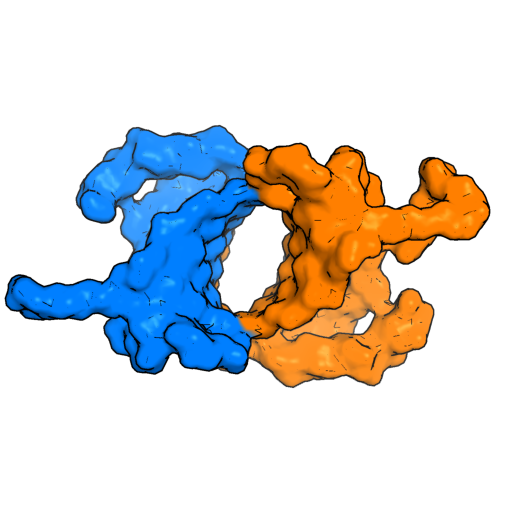.00 11.91 122 TYR A CA 1
ATOM 818 C C . TYR A 1 107 ? 1.170 10.422 4.880 1.00 12.63 122 TYR A C 1
ATOM 819 O O . TYR A 1 107 ? 2.141 9.815 5.323 1.00 10.89 122 TYR A O 1
ATOM 828 N N . GLN A 1 108 ? -0.080 9.998 5.021 1.00 13.06 123 GLN A N 1
ATOM 829 C CA . GLN A 1 108 ? -0.395 8.727 5.667 1.00 14.73 123 GLN A CA 1
ATOM 830 C C . GLN A 1 108 ? -1.362 7.957 4.777 1.00 16.33 123 GLN A C 1
ATOM 831 O O . GLN A 1 108 ? -2.426 8.466 4.427 1.00 17.14 123 GLN A O 1
ATOM 837 N N . LYS A 1 109 ? -0.985 6.737 4.407 1.00 17.00 124 LYS A N 1
ATOM 838 C CA . LYS A 1 109 ? -1.814 5.907 3.540 1.00 20.48 124 LYS A CA 1
ATOM 839 C C . LYS A 1 109 ? -3.161 5.540 4.179 1.00 21.04 124 LYS A C 1
ATOM 840 O O . LYS A 1 109 ? -3.175 5.197 5.378 1.00 22.90 124 LYS A O 1
ATOM 847 N N . HIS B 1 1 ? 8.654 -5.980 13.989 1.00 30.29 16 HIS B N 1
ATOM 848 C CA . HIS B 1 1 ? 7.547 -4.978 13.988 1.00 29.62 16 HIS B CA 1
ATOM 849 C C . HIS B 1 1 ? 7.868 -3.731 13.146 1.00 25.57 16 HIS B C 1
ATOM 850 O O . HIS B 1 1 ? 8.726 -3.762 12.252 1.00 25.15 16 HIS B O 1
ATOM 857 N N . MET B 1 2 ? 7.172 -2.638 13.449 1.00 19.89 17 MET B N 1
ATOM 858 C CA . MET B 1 2 ? 7.335 -1.379 12.735 1.00 16.09 17 MET B CA 1
ATOM 859 C C . MET B 1 2 ? 8.776 -0.891 12.580 1.00 13.09 17 MET B C 1
ATOM 860 O O . MET B 1 2 ? 9.637 -1.102 13.442 1.00 12.08 17 MET B O 1
ATOM 865 N N . PHE B 1 3 ? 9.014 -0.225 11.458 1.00 10.20 18 PHE B N 1
ATOM 866 C CA . PHE B 1 3 ? 10.334 0.250 11.073 1.00 8.76 18 PHE B CA 1
ATOM 867 C C . PHE B 1 3 ? 10.300 1.693 10.559 1.00 8.95 18 PHE B C 1
ATOM 868 O O . PHE B 1 3 ? 9.350 2.096 9.885 1.00 8.86 18 PHE B O 1
ATOM 876 N N . MET B 1 4 ? 11.338 2.466 10.873 1.00 8.20 19 MET B N 1
ATOM 877 C CA . MET B 1 4 ? 11.425 3.847 10.405 1.00 8.48 19 MET B CA 1
ATOM 878 C C . MET B 1 4 ? 12.771 4.062 9.723 1.00 8.77 19 MET B C 1
ATOM 879 O O . MET B 1 4 ? 13.809 3.666 10.250 1.00 9.11 19 MET B O 1
ATOM 884 N N . ALA B 1 5 ? 12.749 4.661 8.539 1.00 7.89 20 ALA B N 1
ATOM 885 C CA . ALA B 1 5 ? 13.982 4.962 7.824 1.00 8.37 20 ALA B CA 1
ATOM 886 C C . 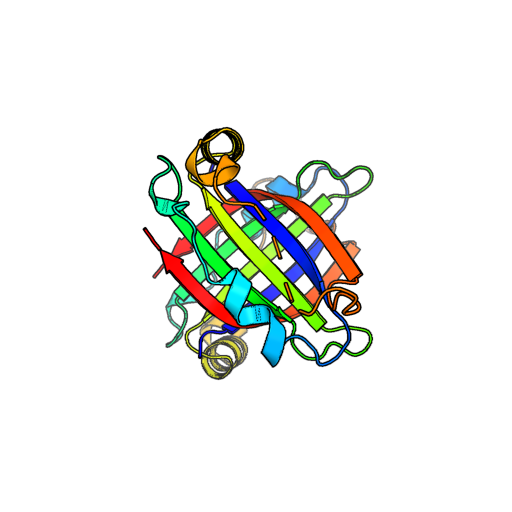ALA B 1 5 ? 14.086 6.476 7.829 1.00 9.22 20 ALA B C 1
ATOM 887 O O . ALA B 1 5 ? 13.071 7.175 7.820 1.00 8.85 20 ALA B O 1
ATOM 889 N N . GLU B 1 6 ? 15.310 6.987 7.850 1.00 9.17 21 GLU B N 1
ATOM 890 C CA . GLU B 1 6 ? 15.522 8.424 7.862 1.00 9.08 21 GLU B CA 1
ATOM 891 C C . GLU B 1 6 ? 16.604 8.851 6.893 1.00 9.49 21 GLU B C 1
ATOM 892 O O . GLU B 1 6 ? 17.665 8.233 6.838 1.00 9.43 21 GLU B O 1
ATOM 898 N N . ASN B 1 7 ? 16.316 9.886 6.110 1.00 8.36 22 ASN B N 1
ATOM 899 C CA . ASN B 1 7 ? 17.321 10.467 5.235 1.00 8.29 22 ASN B CA 1
ATOM 900 C C . ASN B 1 7 ? 17.512 11.806 5.909 1.00 7.88 22 ASN B C 1
ATOM 901 O O . ASN B 1 7 ? 16.572 12.591 6.017 1.00 8.10 22 ASN B O 1
ATOM 906 N N . ARG B 1 8 ? 18.725 12.043 6.401 1.00 7.66 23 ARG B N 1
ATOM 907 C CA . ARG B 1 8 ? 19.046 13.270 7.116 1.00 6.77 23 ARG B CA 1
ATOM 908 C C . ARG B 1 8 ? 19.885 14.172 6.222 1.00 8.06 23 ARG B C 1
ATOM 909 O O . ARG B 1 8 ? 21.001 13.817 5.834 1.00 8.13 23 ARG B O 1
ATOM 917 N N . LEU B 1 9 ? 19.340 15.341 5.900 1.00 7.52 24 LEU B N 1
ATOM 918 C CA . LEU B 1 9 ? 20.028 16.282 5.032 1.00 8.03 24 LEU B CA 1
ATOM 919 C C . LEU B 1 9 ? 20.508 17.533 5.759 1.00 9.11 24 LEU B C 1
ATOM 920 O O . LEU B 1 9 ? 19.731 18.201 6.442 1.00 9.89 24 LEU B O 1
ATOM 925 N N . GLN B 1 10 ? 21.796 17.829 5.623 1.00 8.22 25 GLN B 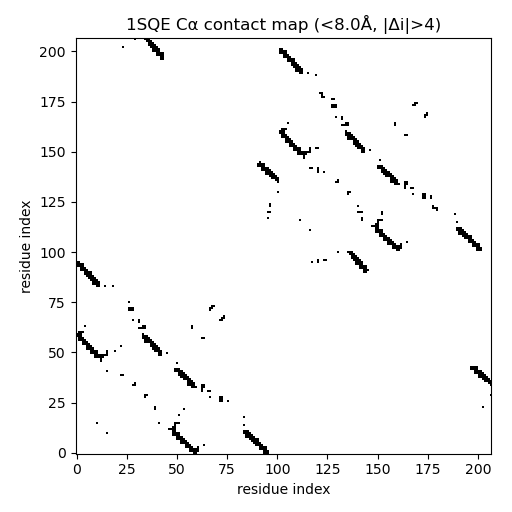N 1
ATOM 926 C CA . GLN B 1 10 ? 22.369 19.042 6.187 1.00 8.42 25 GLN B CA 1
ATOM 927 C C . GLN B 1 10 ? 22.295 19.971 4.989 1.00 9.16 25 GLN B C 1
ATOM 928 O O . GLN B 1 10 ? 22.662 19.572 3.877 1.00 9.67 25 GLN B O 1
ATOM 934 N N . LEU B 1 11 ? 21.824 21.195 5.204 1.00 8.33 26 LEU B N 1
ATOM 935 C CA . LEU B 1 11 ? 21.644 22.142 4.110 1.00 8.05 26 LEU B CA 1
ATOM 936 C C . LEU B 1 11 ? 22.140 23.542 4.397 1.00 8.60 26 LEU B C 1
ATOM 937 O O . LEU B 1 11 ? 22.232 23.958 5.543 1.00 9.17 26 LEU B O 1
ATOM 942 N N . GLN B 1 12 ? 22.433 24.265 3.322 1.00 10.29 27 GLN B N 1
ATOM 943 C CA . GLN B 1 12 ? 22.856 25.658 3.395 1.00 11.43 27 GLN B CA 1
ATOM 944 C C . GLN B 1 12 ? 21.738 26.394 4.149 1.00 12.19 27 GLN B C 1
ATOM 945 O O . GLN B 1 12 ? 20.551 26.192 3.858 1.00 11.09 27 GLN B O 1
ATOM 951 N N . LYS B 1 13 ? 22.104 27.239 5.108 1.00 11.30 28 LYS B N 1
ATOM 952 C CA . LYS B 1 13 ? 21.101 27.970 5.886 1.00 14.27 28 LYS B CA 1
ATOM 953 C C . LYS B 1 13 ? 20.112 28.724 5.001 1.00 14.12 28 LYS B C 1
ATOM 954 O O . LYS B 1 13 ? 20.498 29.410 4.050 1.00 15.45 28 LYS B O 1
ATOM 960 N N . GLY B 1 14 ? 18.831 28.585 5.325 1.00 12.84 29 GLY B N 1
ATOM 961 C CA . GLY B 1 14 ? 17.797 29.252 4.566 1.00 12.33 29 GLY B CA 1
ATOM 962 C C . GLY B 1 14 ? 17.145 28.413 3.482 1.00 13.48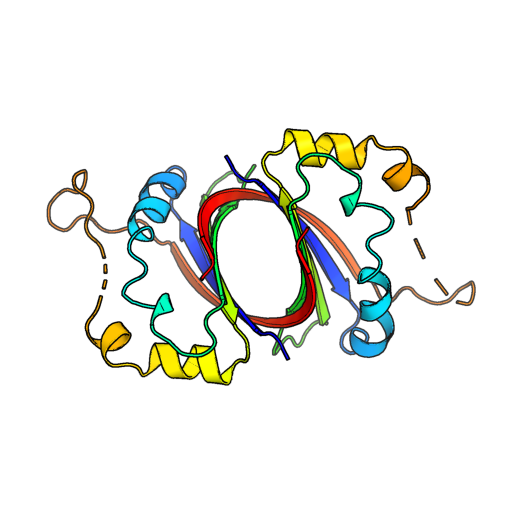 29 GLY B C 1
ATOM 963 O O . GLY B 1 14 ? 16.106 28.807 2.957 1.00 14.08 29 GLY B O 1
ATOM 964 N N . SER B 1 15 ? 17.715 27.254 3.155 1.00 11.70 30 SER B N 1
ATOM 965 C CA . SER B 1 15 ? 17.143 26.422 2.089 1.00 12.68 30 SER B CA 1
ATOM 966 C C . SER B 1 15 ? 16.191 25.301 2.533 1.00 11.24 30 SER B C 1
ATOM 967 O O . SER B 1 15 ? 15.735 24.505 1.705 1.00 11.27 30 SER B O 1
ATOM 970 N N . ALA B 1 16 ? 15.883 25.236 3.821 1.00 10.60 31 ALA B N 1
ATOM 971 C CA . ALA B 1 16 ? 15.003 24.186 4.327 1.00 10.90 31 ALA B CA 1
ATOM 972 C C . ALA B 1 16 ? 13.650 24.133 3.612 1.00 12.27 31 ALA B C 1
ATOM 973 O O . ALA B 1 16 ? 13.267 23.097 3.064 1.00 10.73 31 ALA B O 1
ATOM 975 N N . GLU B 1 17 ? 12.926 25.247 3.617 1.00 13.29 32 GLU B N 1
ATOM 976 C CA . GLU B 1 17 ? 11.609 25.296 2.986 1.00 15.12 32 GLU B CA 1
ATOM 977 C C . GLU B 1 17 ? 11.611 24.836 1.530 1.00 15.58 32 GLU B C 1
ATOM 978 O O . GLU B 1 17 ? 10.779 24.024 1.122 1.00 17.26 32 GLU B O 1
ATOM 984 N N . GLU B 1 18 ? 12.535 25.368 0.742 1.00 16.54 33 GLU B N 1
ATOM 985 C CA . GLU B 1 18 ? 12.634 25.001 -0.669 1.00 17.28 33 GLU B CA 1
ATOM 986 C C . GLU B 1 18 ? 12.938 23.510 -0.858 1.00 15.61 33 GLU B C 1
ATOM 987 O O . GLU B 1 18 ? 12.452 22.874 -1.796 1.00 15.26 33 GLU B O 1
ATOM 993 N N . THR B 1 19 ? 13.753 22.957 0.033 1.00 13.71 34 THR B N 1
ATOM 994 C CA . THR B 1 19 ? 14.124 21.551 -0.052 1.00 12.61 34 THR B CA 1
ATOM 995 C C . THR B 1 19 ? 12.923 20.657 0.236 1.00 12.47 34 THR B C 1
ATOM 996 O O . THR B 1 19 ? 12.705 19.657 -0.452 1.00 12.77 34 THR B O 1
ATOM 1000 N N . ILE B 1 20 ? 12.136 21.017 1.243 1.00 11.78 35 ILE B N 1
ATOM 1001 C CA . ILE B 1 20 ? 10.957 20.230 1.570 1.00 13.08 35 ILE B CA 1
ATOM 1002 C C . ILE B 1 20 ? 10.017 20.189 0.359 1.00 13.87 35 ILE B C 1
ATOM 1003 O O . ILE B 1 20 ? 9.355 19.182 0.109 1.00 13.42 35 ILE B O 1
ATOM 1008 N N . GLU B 1 21 ? 9.970 21.282 -0.398 1.00 14.15 36 GLU B N 1
ATOM 1009 C CA . GLU B 1 21 ? 9.111 21.340 -1.578 1.00 16.64 36 GLU B CA 1
ATOM 1010 C C . GLU B 1 21 ? 9.495 20.265 -2.597 1.00 16.27 36 GLU B C 1
ATOM 1011 O O . GLU B 1 21 ? 8.643 19.756 -3.325 1.00 16.70 36 GLU B O 1
ATOM 1017 N N . ARG B 1 22 ? 10.777 19.917 -2.644 1.00 14.85 37 ARG B N 1
ATOM 1018 C CA . ARG B 1 22 ? 11.242 18.899 -3.581 1.00 15.89 37 ARG B CA 1
ATOM 1019 C C . ARG B 1 22 ? 10.783 17.499 -3.166 1.00 18.19 37 ARG B C 1
ATOM 1020 O O . ARG B 1 22 ? 10.980 16.531 -3.901 1.00 20.35 37 ARG B O 1
ATOM 1028 N N . PHE B 1 23 ? 10.164 17.397 -1.994 1.00 18.28 38 PHE B N 1
ATOM 1029 C CA . PHE B 1 23 ? 9.700 16.115 -1.484 1.00 19.21 38 PHE B CA 1
ATOM 1030 C C . PHE B 1 23 ? 8.179 15.951 -1.419 1.00 21.18 38 PHE B C 1
ATOM 1031 O O . PHE B 1 23 ? 7.683 14.991 -0.828 1.00 21.31 38 PHE B O 1
ATOM 1039 N N . TYR B 1 24 ? 7.443 16.883 -2.023 1.00 22.81 39 TYR B N 1
ATOM 1040 C CA . TYR B 1 24 ? 5.985 16.791 -2.054 1.00 24.53 39 TYR B CA 1
ATOM 1041 C C . TYR B 1 24 ? 5.623 15.634 -2.978 1.00 26.69 39 TYR B C 1
ATOM 1042 O O . TYR B 1 24 ? 4.556 15.027 -2.857 1.00 26.80 39 TYR B O 1
ATOM 1051 N N . ASN B 1 25 ? 6.518 15.351 -3.921 1.00 29.04 40 ASN B N 1
ATOM 1052 C CA . ASN B 1 25 ? 6.317 14.256 -4.857 1.00 32.07 40 ASN B CA 1
ATOM 1053 C C . ASN B 1 25 ? 6.877 13.012 -4.185 1.00 31.56 40 ASN B C 1
ATOM 1054 O O . ASN B 1 25 ? 8.093 12.858 -4.054 1.00 30.79 40 ASN B O 1
ATOM 1059 N N . ARG B 1 26 ? 5.979 12.135 -3.749 1.00 30.97 41 ARG B N 1
ATOM 1060 C CA . ARG B 1 26 ? 6.362 10.906 -3.062 1.00 30.38 41 ARG B CA 1
ATOM 1061 C C . ARG B 1 26 ? 6.994 9.867 -3.970 1.00 30.13 41 ARG B C 1
ATOM 1062 O O . ARG B 1 26 ? 7.569 8.889 -3.489 1.00 27.99 41 ARG B O 1
ATOM 1070 N N . GLN B 1 27 ? 6.874 10.087 -5.277 1.00 30.79 42 GLN B N 1
ATOM 1071 C CA . GLN B 1 27 ? 7.421 9.194 -6.297 1.00 31.73 42 GLN B CA 1
ATOM 1072 C C . GLN B 1 27 ? 6.919 7.751 -6.163 1.00 29.33 42 GLN B C 1
ATOM 1073 O O . GLN B 1 27 ? 7.687 6.799 -6.297 1.00 29.94 42 GLN B O 1
ATOM 1079 N N . GLY B 1 28 ? 5.625 7.608 -5.886 1.00 26.36 43 GLY B N 1
ATOM 1080 C CA . GLY B 1 28 ? 5.010 6.295 -5.767 1.00 22.48 43 GLY B CA 1
ATOM 1081 C C . GLY B 1 28 ? 5.289 5.468 -4.524 1.00 20.37 43 GLY B C 1
ATOM 1082 O O . GLY B 1 28 ? 5.014 4.269 -4.510 1.00 17.93 43 GLY B O 1
ATOM 1083 N N . ILE B 1 29 ? 5.809 6.087 -3.471 1.00 17.57 44 ILE B N 1
ATOM 1084 C CA . ILE B 1 29 ? 6.112 5.340 -2.255 1.00 16.48 44 ILE B CA 1
ATOM 1085 C C . ILE B 1 29 ? 4.880 4.635 -1.677 1.00 15.51 44 ILE B C 1
ATOM 1086 O O . ILE B 1 29 ? 4.976 3.506 -1.194 1.00 15.36 44 ILE B O 1
ATOM 1091 N N . GLU B 1 30 ? 3.719 5.284 -1.748 1.00 16.42 45 GLU B N 1
ATOM 1092 C CA . GLU B 1 30 ? 2.503 4.700 -1.187 1.00 16.31 45 GLU B CA 1
ATOM 1093 C C . GLU B 1 30 ? 1.982 3.469 -1.919 1.00 15.54 45 GLU B C 1
ATOM 1094 O O . GLU B 1 30 ? 1.065 2.805 -1.439 1.00 15.15 45 GLU B O 1
ATOM 1100 N N . THR B 1 31 ? 2.570 3.160 -3.073 1.00 14.83 46 THR B N 1
ATOM 1101 C CA . THR B 1 31 ? 2.165 1.984 -3.842 1.00 15.29 46 THR B CA 1
ATOM 1102 C C . THR B 1 31 ? 2.883 0.740 -3.319 1.00 15.14 46 THR B C 1
ATOM 1103 O O . THR B 1 31 ? 2.582 -0.378 -3.743 1.00 13.57 46 THR B O 1
ATOM 1107 N N . ILE B 1 32 ? 3.830 0.935 -2.400 1.00 12.90 47 ILE B N 1
ATOM 1108 C CA . ILE B 1 32 ? 4.592 -0.183 -1.847 1.00 12.68 47 ILE B CA 1
ATOM 1109 C C . ILE B 1 32 ? 3.904 -0.805 -0.643 1.00 12.67 47 ILE B C 1
ATOM 1110 O O . ILE B 1 32 ? 3.579 -0.118 0.323 1.00 12.94 47 ILE B O 1
ATOM 1115 N N . GLU B 1 33 ? 3.678 -2.115 -0.709 1.00 13.71 48 GLU B N 1
ATOM 1116 C CA . GLU B 1 33 ? 3.035 -2.842 0.381 1.00 13.16 48 GLU B CA 1
ATOM 1117 C C . GLU B 1 33 ? 3.825 -2.655 1.678 1.00 13.06 48 GLU B C 1
ATOM 1118 O O . GLU B 1 33 ? 5.020 -2.937 1.728 1.00 12.71 48 GLU B O 1
ATOM 1124 N N . GLY B 1 34 ? 3.160 -2.176 2.725 1.00 12.72 49 GLY B N 1
ATOM 1125 C CA . GLY B 1 34 ? 3.846 -1.975 3.989 1.00 11.51 49 GLY B CA 1
ATOM 1126 C C . GLY B 1 34 ? 4.150 -0.522 4.319 1.00 11.59 49 GLY B C 1
ATOM 1127 O O . GLY B 1 34 ? 4.467 -0.200 5.464 1.00 9.46 49 GLY B O 1
ATOM 1128 N N . PHE B 1 35 ? 4.078 0.362 3.324 1.00 11.83 50 PHE B N 1
ATOM 1129 C CA . PHE B 1 35 ? 4.328 1.785 3.574 1.00 11.37 50 PHE B CA 1
ATOM 1130 C C . PHE B 1 35 ? 3.185 2.322 4.427 1.00 10.94 50 PHE B C 1
ATOM 1131 O O . PHE B 1 35 ? 2.023 2.001 4.178 1.00 12.27 50 PHE B O 1
ATOM 1139 N N . GLN B 1 36 ? 3.504 3.140 5.423 1.00 10.20 51 GLN B N 1
ATOM 1140 C CA . GLN B 1 36 ? 2.466 3.694 6.285 1.00 11.10 51 GLN B CA 1
ATOM 1141 C C . GLN B 1 36 ? 2.415 5.217 6.329 1.00 10.42 51 GLN B C 1
ATOM 1142 O O . GLN B 1 36 ? 1.351 5.809 6.133 1.00 11.01 51 GLN B O 1
ATOM 1148 N N . GLN B 1 37 ? 3.554 5.859 6.581 1.00 9.12 52 GLN B N 1
ATOM 1149 C CA . GLN B 1 37 ? 3.587 7.320 6.645 1.00 8.92 52 GLN B CA 1
ATOM 1150 C C . GLN B 1 37 ? 4.919 7.911 6.220 1.00 8.76 52 GLN B C 1
ATOM 1151 O O . GLN B 1 37 ? 5.933 7.232 6.225 1.00 8.59 52 GLN B O 1
ATOM 1157 N N . MET B 1 38 ? 4.885 9.192 5.862 1.00 8.42 53 MET B N 1
ATOM 1158 C CA . MET B 1 38 ? 6.072 9.956 5.489 1.00 8.18 53 MET B CA 1
ATOM 1159 C C . MET B 1 38 ? 5.959 11.305 6.199 1.00 9.53 53 MET B C 1
ATOM 1160 O O . MET B 1 38 ? 4.872 11.892 6.266 1.00 8.58 53 MET B O 1
ATOM 1165 N N . PHE B 1 39 ? 7.076 11.770 6.748 1.00 7.61 54 PHE B N 1
ATOM 1166 C CA . PHE B 1 39 ? 7.147 13.067 7.412 1.00 8.91 54 PHE B CA 1
ATOM 1167 C C . PHE B 1 39 ? 8.389 13.747 6.858 1.00 9.25 54 PHE B C 1
ATOM 1168 O O . PHE B 1 39 ? 9.441 13.119 6.766 1.00 9.73 54 PHE B O 1
ATOM 1176 N N . VAL B 1 40 ? 8.274 15.011 6.466 1.00 9.05 55 VAL B N 1
ATOM 1177 C CA . VAL B 1 40 ? 9.444 15.756 6.005 1.00 8.97 55 VAL B CA 1
ATOM 1178 C C . VAL B 1 40 ? 9.514 16.917 6.982 1.00 9.31 55 VAL B C 1
ATOM 1179 O O . VAL B 1 40 ? 8.594 17.726 7.064 1.00 8.85 55 VAL B O 1
ATOM 1183 N N . THR B 1 41 ? 10.603 16.995 7.734 1.00 8.47 56 THR B N 1
ATOM 1184 C CA . THR B 1 41 ? 10.715 18.020 8.751 1.00 9.75 56 THR B CA 1
ATOM 1185 C C . THR B 1 41 ? 11.852 19.001 8.587 1.00 9.38 56 THR B C 1
ATOM 1186 O O . THR B 1 41 ? 12.832 18.731 7.894 1.00 8.86 56 THR B O 1
ATOM 1190 N N . LYS B 1 42 ? 11.701 20.141 9.259 1.00 8.59 57 LYS B N 1
ATOM 1191 C CA . LYS B 1 42 ? 12.715 21.182 9.285 1.00 8.41 57 LYS B CA 1
ATOM 1192 C C . LYS B 1 42 ? 13.064 21.346 10.756 1.00 9.33 57 LYS B C 1
ATOM 1193 O O . LYS B 1 42 ? 12.180 21.577 11.584 1.00 9.81 57 LYS B O 1
ATOM 1199 N N . THR B 1 43 ? 14.341 21.223 11.092 1.00 7.49 58 THR B N 1
ATOM 1200 C CA . THR B 1 43 ? 14.749 21.370 12.473 1.00 8.47 58 THR B CA 1
ATOM 1201 C C . THR B 1 43 ? 14.713 22.837 12.856 1.00 9.56 58 THR B C 1
ATOM 1202 O O . THR B 1 43 ? 15.256 23.693 12.151 1.00 9.58 58 THR B O 1
ATOM 1206 N N . LEU B 1 44 ? 14.057 23.132 13.971 1.00 9.97 59 LEU B N 1
ATOM 1207 C CA . LEU B 1 44 ? 13.960 24.506 14.434 1.00 11.93 59 LEU B CA 1
ATOM 1208 C C . LEU B 1 44 ? 15.162 24.901 15.278 1.00 12.42 59 LEU B C 1
ATOM 1209 O O . LEU B 1 44 ? 15.872 24.055 15.812 1.00 12.06 59 LEU B O 1
ATOM 1214 N N . ASN B 1 45 ? 15.377 26.208 15.369 1.00 16.32 60 ASN B N 1
ATOM 1215 C CA . ASN B 1 45 ? 16.442 26.793 16.171 1.00 19.28 60 ASN B CA 1
ATOM 1216 C C . ASN B 1 45 ? 17.874 26.361 15.851 1.00 19.78 60 ASN B C 1
ATOM 1217 O O . ASN B 1 45 ? 18.692 26.202 16.756 1.00 20.51 60 ASN B O 1
ATOM 1222 N N . THR B 1 46 ? 18.179 26.166 14.571 1.00 19.18 61 THR B N 1
ATOM 1223 C CA . THR B 1 46 ? 19.540 25.812 14.176 1.00 21.52 61 THR B CA 1
ATOM 1224 C C . THR B 1 46 ? 20.222 27.144 13.865 1.00 24.69 61 THR B C 1
ATOM 1225 O O . THR B 1 46 ? 19.551 28.116 13.510 1.00 24.56 61 THR B O 1
ATOM 1229 N N . GLU B 1 47 ? 21.544 27.196 13.983 1.00 28.39 62 GLU B N 1
ATOM 1230 C CA . GLU B 1 47 ? 22.253 28.451 13.742 1.00 33.00 62 GLU B CA 1
ATOM 1231 C C . GLU B 1 47 ? 22.899 28.672 12.381 1.00 32.28 62 GLU B C 1
ATOM 1232 O O . GLU B 1 47 ? 22.441 29.507 11.601 1.00 33.37 62 GLU B O 1
ATOM 1238 N N . ASP B 1 48 ? 23.966 27.930 12.109 1.00 31.57 63 ASP B N 1
ATOM 1239 C CA . ASP B 1 48 ? 24.717 28.076 10.869 1.00 30.52 63 ASP B CA 1
ATOM 1240 C C . ASP B 1 48 ? 24.260 27.267 9.656 1.00 28.74 63 ASP B C 1
ATOM 1241 O O . ASP B 1 48 ? 24.680 27.551 8.537 1.00 28.16 63 ASP B O 1
ATOM 1246 N N . THR B 1 49 ? 23.423 26.257 9.863 1.00 24.56 64 THR B N 1
ATOM 1247 C CA . THR B 1 49 ? 22.932 25.464 8.739 1.00 20.73 64 THR B CA 1
ATOM 1248 C C . THR B 1 49 ? 21.513 24.974 8.985 1.00 18.42 64 THR B C 1
ATOM 1249 O O . THR B 1 49 ? 21.001 25.043 10.109 1.00 17.22 64 THR B O 1
ATOM 1253 N N . ASP B 1 50 ? 20.882 24.489 7.919 1.00 12.92 65 ASP B N 1
ATOM 1254 C CA . ASP B 1 50 ? 19.534 23.958 8.004 1.00 12.18 65 ASP B CA 1
ATOM 1255 C C . ASP B 1 50 ? 19.574 22.440 8.002 1.00 9.83 65 ASP B C 1
ATOM 1256 O O . ASP B 1 50 ? 20.537 21.828 7.534 1.00 9.04 65 ASP B O 1
ATOM 1261 N N . GLU B 1 51 ? 18.523 21.836 8.538 1.00 8.48 66 GLU B N 1
ATOM 1262 C CA . GLU B 1 51 ? 18.440 20.394 8.582 1.00 9.66 66 GLU B CA 1
ATOM 1263 C C . GLU B 1 51 ? 17.043 19.947 8.218 1.00 8.21 66 GLU B C 1
ATOM 1264 O O . GLU B 1 51 ? 16.062 20.404 8.799 1.00 8.24 66 GLU B O 1
ATOM 1270 N N . VAL B 1 52 ? 16.966 19.063 7.232 1.00 8.19 67 VAL B N 1
ATOM 1271 C CA . VAL B 1 52 ? 15.696 18.510 6.799 1.00 7.05 67 VAL B CA 1
ATOM 1272 C C . VAL B 1 52 ? 15.794 17.001 6.929 1.00 7.92 67 VAL B C 1
ATOM 1273 O O . VAL B 1 52 ? 16.816 16.400 6.590 1.00 8.76 67 VAL B O 1
ATOM 1277 N N . LYS B 1 53 ? 14.737 16.392 7.449 1.00 7.35 68 LYS B N 1
ATOM 1278 C CA . LYS B 1 53 ? 14.704 14.946 7.621 1.00 7.87 68 LYS B CA 1
ATOM 1279 C C . LYS B 1 53 ? 13.530 14.364 6.870 1.00 6.81 68 LYS B C 1
ATOM 1280 O O . LYS B 1 53 ? 12.439 14.924 6.902 1.00 7.96 68 LYS B O 1
ATOM 1286 N N . ILE B 1 54 ? 13.755 13.259 6.172 1.00 6.82 69 ILE B N 1
ATOM 1287 C CA . ILE B 1 54 ? 12.662 12.589 5.480 1.00 7.91 69 ILE B CA 1
ATOM 1288 C C . ILE B 1 54 ? 12.504 11.273 6.218 1.00 8.27 69 ILE B C 1
ATOM 1289 O O . ILE B 1 54 ? 13.334 10.368 6.094 1.00 8.64 69 ILE B O 1
ATOM 1294 N N . LEU B 1 55 ? 11.437 11.180 6.999 1.00 8.46 70 LEU B N 1
ATOM 1295 C CA . LEU B 1 55 ? 11.172 9.991 7.786 1.00 7.54 70 LEU B CA 1
ATOM 1296 C C . LEU B 1 55 ? 10.049 9.175 7.167 1.00 9.05 70 LEU B C 1
ATOM 1297 O O . LEU B 1 55 ? 8.966 9.701 6.895 1.00 8.82 70 LEU B O 1
ATOM 1302 N N . THR B 1 56 ? 10.304 7.891 6.933 1.00 7.98 71 THR B N 1
ATOM 1303 C CA . THR B 1 56 ? 9.276 7.030 6.371 1.00 7.88 71 THR B CA 1
ATOM 1304 C C . THR B 1 56 ? 9.017 5.905 7.362 1.00 8.49 71 THR B C 1
ATOM 1305 O O . THR B 1 56 ? 9.951 5.305 7.894 1.00 8.33 71 THR B O 1
ATOM 1309 N N . ILE B 1 57 ? 7.736 5.663 7.622 1.00 8.45 72 ILE B N 1
ATOM 1310 C CA . ILE B 1 57 ? 7.269 4.656 8.570 1.00 9.64 72 ILE B CA 1
ATOM 1311 C C . ILE B 1 57 ? 6.749 3.443 7.811 1.00 10.59 72 ILE B C 1
ATOM 1312 O O . ILE B 1 57 ? 5.931 3.574 6.886 1.00 9.05 72 ILE B O 1
ATOM 1317 N N . TRP B 1 58 ? 7.203 2.264 8.234 1.00 9.61 73 TRP B N 1
ATOM 1318 C CA . TRP B 1 58 ? 6.853 1.019 7.564 1.00 9.73 73 TRP B CA 1
ATOM 1319 C C . TRP B 1 58 ? 6.418 -0.108 8.481 1.00 10.42 73 TRP B C 1
ATOM 1320 O O . TRP B 1 58 ? 6.754 -0.145 9.664 1.00 11.14 73 TRP B O 1
ATOM 1331 N N . GLU B 1 59 ? 5.691 -1.049 7.896 1.00 12.34 74 GLU B N 1
ATOM 1332 C CA . GLU B 1 59 ? 5.227 -2.230 8.607 1.00 13.89 74 GLU B CA 1
ATOM 1333 C C . GLU B 1 59 ? 6.454 -3.078 8.991 1.00 13.50 74 GLU B C 1
ATOM 1334 O O . GLU B 1 59 ? 6.466 -3.751 10.026 1.00 13.37 74 GLU B O 1
ATOM 1340 N N . SER B 1 60 ? 7.486 -3.028 8.151 1.00 12.19 75 SER B N 1
ATOM 1341 C CA . SER B 1 60 ? 8.711 -3.779 8.392 1.00 12.00 75 SER B CA 1
ATOM 1342 C C . SER B 1 60 ? 9.852 -3.223 7.554 1.00 11.11 75 SER B C 1
ATOM 1343 O O . SER B 1 60 ? 9.638 -2.464 6.609 1.00 11.52 75 SER B O 1
ATOM 1346 N N . GLU B 1 61 ? 11.069 -3.617 7.897 1.00 11.28 76 GLU B N 1
ATOM 1347 C CA . GLU B 1 61 ? 12.231 -3.172 7.152 1.00 11.44 76 GLU B CA 1
ATOM 1348 C C . GLU B 1 61 ? 12.183 -3.737 5.733 1.00 10.96 76 GLU B C 1
ATOM 1349 O O . GLU B 1 61 ? 12.602 -3.081 4.781 1.00 10.45 76 GLU B O 1
ATOM 1355 N N . ASP B 1 62 ? 11.663 -4.954 5.594 1.00 12.10 77 ASP B N 1
ATOM 1356 C CA . ASP B 1 62 ? 11.569 -5.577 4.282 1.00 13.03 77 ASP B CA 1
ATOM 1357 C C . ASP B 1 62 ? 10.716 -4.727 3.333 1.00 12.21 77 ASP B C 1
ATOM 1358 O O . ASP B 1 62 ? 11.011 -4.627 2.136 1.00 12.09 77 ASP B O 1
ATOM 1363 N N . SER B 1 63 ? 9.661 -4.119 3.872 1.00 11.45 78 SER B N 1
ATOM 1364 C CA . SER B 1 63 ? 8.776 -3.272 3.075 1.00 10.37 78 SER B CA 1
ATOM 1365 C C . SER B 1 63 ? 9.575 -2.090 2.522 1.00 10.33 78 SER B C 1
ATOM 1366 O O . SER B 1 63 ? 9.459 -1.731 1.344 1.00 9.75 78 SER B O 1
ATOM 1369 N N . PHE B 1 64 ? 10.385 -1.489 3.389 1.00 9.79 79 PHE B N 1
ATOM 1370 C CA . PHE B 1 64 ? 11.231 -0.360 3.008 1.00 10.37 79 PHE B CA 1
ATOM 1371 C C . PHE B 1 64 ? 12.197 -0.803 1.909 1.00 10.29 79 PHE B C 1
ATOM 1372 O O . PHE B 1 64 ? 12.366 -0.119 0.903 1.00 10.63 79 PHE B O 1
ATOM 1380 N N . ASN B 1 65 ? 12.829 -1.956 2.101 1.00 11.43 80 ASN B N 1
ATOM 1381 C CA . ASN B 1 65 ? 13.753 -2.459 1.098 1.00 12.90 80 ASN B CA 1
ATOM 1382 C C . ASN B 1 65 ? 13.037 -2.720 -0.223 1.00 13.73 80 ASN B C 1
ATOM 1383 O O . ASN B 1 65 ? 13.599 -2.488 -1.300 1.00 14.69 80 ASN B O 1
ATOM 1388 N N . ASN B 1 66 ? 11.800 -3.202 -0.155 1.00 12.67 81 ASN B N 1
ATOM 1389 C CA . ASN B 1 66 ? 11.073 -3.466 -1.384 1.00 14.75 81 ASN B CA 1
ATOM 1390 C C . ASN B 1 66 ? 10.845 -2.175 -2.156 1.00 13.63 81 ASN B C 1
ATOM 1391 O O . ASN B 1 66 ? 10.848 -2.176 -3.385 1.00 15.86 81 ASN B O 1
ATOM 1396 N N . TRP B 1 67 ? 10.664 -1.070 -1.439 1.00 12.86 82 TRP B N 1
ATOM 1397 C CA . TRP B 1 67 ? 10.475 0.216 -2.096 1.00 13.89 82 TRP B CA 1
ATOM 1398 C C . TRP B 1 67 ? 11.726 0.593 -2.891 1.00 14.97 82 TRP B C 1
ATOM 1399 O O . TRP B 1 67 ? 11.638 0.975 -4.057 1.00 14.79 82 TRP B O 1
ATOM 1410 N N . LEU B 1 68 ? 12.888 0.482 -2.247 1.00 15.11 83 LEU B N 1
ATOM 1411 C CA . LEU B 1 68 ? 14.160 0.833 -2.874 1.00 15.52 83 LEU B CA 1
ATOM 1412 C C . LEU B 1 68 ? 14.479 0.030 -4.127 1.00 17.62 83 LEU B C 1
ATOM 1413 O O . LEU B 1 68 ? 15.199 0.509 -5.000 1.00 19.11 83 LEU B O 1
ATOM 1418 N N . ASN B 1 69 ? 13.940 -1.182 -4.224 1.00 19.43 84 ASN B N 1
ATOM 1419 C CA . ASN B 1 69 ? 14.193 -2.037 -5.382 1.00 21.65 84 ASN B CA 1
ATOM 1420 C C . ASN B 1 69 ? 12.989 -2.125 -6.319 1.00 22.25 84 ASN B C 1
ATOM 1421 O O . ASN B 1 69 ? 12.944 -2.983 -7.202 1.00 22.51 84 ASN B O 1
ATOM 1426 N N . SER B 1 70 ? 12.022 -1.228 -6.137 1.00 21.35 85 SER B N 1
ATOM 1427 C CA . SER B 1 70 ? 10.809 -1.219 -6.958 1.00 21.94 85 SER B CA 1
ATOM 1428 C C . SER B 1 70 ? 11.003 -0.443 -8.253 1.00 23.98 85 SER B C 1
ATOM 1429 O O . SER B 1 70 ? 11.850 0.452 -8.329 1.00 24.38 85 SER B O 1
ATOM 1432 N N . ASP B 1 71 ? 10.203 -0.772 -9.267 1.00 26.86 86 ASP B N 1
ATOM 1433 C CA . ASP B 1 71 ? 10.294 -0.076 -10.549 1.00 29.11 86 ASP B CA 1
ATOM 1434 C C . ASP B 1 71 ? 9.892 1.388 -10.399 1.00 29.14 86 ASP B C 1
ATOM 1435 O O . ASP B 1 71 ? 10.527 2.269 -10.973 1.00 29.32 86 ASP B O 1
ATOM 1440 N N . VAL B 1 72 ? 8.847 1.645 -9.617 1.00 29.03 87 VAL B N 1
ATOM 1441 C CA . VAL B 1 72 ? 8.378 3.010 -9.406 1.00 29.73 87 VAL B CA 1
ATOM 1442 C C . VAL B 1 72 ? 9.480 3.882 -8.785 1.00 30.61 87 VAL B C 1
ATOM 1443 O O . VAL B 1 72 ? 9.592 5.068 -9.098 1.00 31.54 87 VAL B O 1
ATOM 1447 N N . PHE B 1 73 ? 10.299 3.298 -7.915 1.00 30.26 88 PHE B N 1
ATOM 1448 C CA . PHE B 1 73 ? 11.391 4.044 -7.292 1.00 31.34 88 PHE B CA 1
ATOM 1449 C C . PHE B 1 73 ? 12.525 4.235 -8.302 1.00 33.17 88 PHE B C 1
ATOM 1450 O O . PHE B 1 73 ? 13.060 5.336 -8.459 1.00 33.14 88 PHE B O 1
ATOM 1458 N N . LYS B 1 74 ? 12.886 3.148 -8.977 1.00 34.95 89 LYS B N 1
ATOM 1459 C CA . LYS B 1 74 ? 13.963 3.167 -9.961 1.00 38.27 89 LYS B CA 1
ATOM 1460 C C . LYS B 1 74 ? 13.647 3.994 -11.212 1.00 40.09 89 LYS B C 1
ATOM 1461 O O . LYS B 1 74 ? 14.536 4.256 -12.024 1.00 41.32 89 LYS B O 1
ATOM 1467 N N . GLU B 1 75 ? 12.391 4.416 -11.360 1.00 41.43 90 GLU B N 1
ATOM 1468 C CA . GLU B 1 75 ? 11.986 5.214 -12.520 1.00 42.35 90 GLU B CA 1
ATOM 1469 C C . GLU B 1 75 ? 11.482 6.608 -12.136 1.00 41.97 90 GLU B C 1
ATOM 1470 O O . GLU B 1 75 ? 11.091 7.392 -13.002 1.00 42.37 90 GLU B O 1
ATOM 1476 N N . ALA B 1 76 ? 11.497 6.918 -10.844 1.00 40.98 91 ALA B N 1
ATOM 1477 C CA . ALA B 1 76 ? 11.036 8.218 -10.371 1.00 40.59 91 ALA B CA 1
ATOM 1478 C C . ALA B 1 76 ? 12.187 9.212 -10.292 1.00 40.70 91 ALA B C 1
ATOM 1479 O O . ALA B 1 76 ? 13.302 8.852 -9.914 1.00 40.61 91 ALA B O 1
ATOM 1481 N N . VAL B 1 80 ? 14.051 16.446 -7.628 1.00 37.75 95 VAL B N 1
ATOM 1482 C CA . VAL B 1 80 ? 13.033 17.045 -8.486 1.00 37.61 95 VAL B CA 1
ATOM 1483 C C . VAL B 1 80 ? 13.279 18.549 -8.689 1.00 37.24 95 VAL B C 1
ATOM 1484 O O . VAL B 1 80 ? 13.836 19.227 -7.817 1.00 36.80 95 VAL B O 1
ATOM 1488 N N . ARG B 1 81 ? 12.863 19.066 -9.842 1.00 35.57 96 ARG B N 1
ATOM 1489 C CA . ARG B 1 81 ? 13.054 20.476 -10.161 1.00 35.35 96 ARG B CA 1
ATOM 1490 C C . ARG B 1 81 ? 11.870 21.330 -9.716 1.00 33.99 96 ARG B C 1
ATOM 1491 O O . ARG B 1 81 ? 10.715 20.919 -9.839 1.00 35.26 96 ARG B O 1
ATOM 1499 N N . LEU B 1 82 ? 12.164 22.520 -9.197 1.00 31.62 97 LEU B N 1
ATOM 1500 C CA . LEU B 1 82 ? 11.128 23.442 -8.746 1.00 29.61 97 LEU B CA 1
ATOM 1501 C C . LEU B 1 82 ? 10.928 24.544 -9.780 1.00 31.01 97 LEU B C 1
ATOM 1502 O O . LEU B 1 82 ? 11.854 24.895 -10.510 1.00 29.36 97 LEU B O 1
ATOM 1507 N N . LYS B 1 83 ? 9.718 25.096 -9.836 1.00 32.14 98 LYS B N 1
ATOM 1508 C CA . LYS B 1 83 ? 9.421 26.157 -10.791 1.00 32.95 98 LYS B CA 1
ATOM 1509 C C . LYS B 1 83 ? 10.284 27.390 -10.532 1.00 32.55 98 LYS B C 1
ATOM 1510 O O . LYS B 1 83 ? 10.509 28.195 -11.435 1.00 32.72 98 LYS B O 1
ATOM 1516 N N . SER B 1 84 ? 10.776 27.531 -9.304 1.00 31.34 99 SER B N 1
ATOM 1517 C CA . SER B 1 84 ? 11.612 28.677 -8.951 1.00 30.11 99 SER B CA 1
ATOM 1518 C C . SER B 1 84 ? 13.095 28.421 -9.208 1.00 28.12 99 SER B C 1
ATOM 1519 O O . SER B 1 84 ? 13.934 29.282 -8.939 1.00 29.37 99 SER B O 1
ATOM 1522 N N . ASP B 1 85 ? 13.413 27.241 -9.733 1.00 25.60 100 ASP B N 1
ATOM 1523 C CA . ASP B 1 85 ? 14.796 26.872 -10.025 1.00 22.04 100 ASP B CA 1
ATOM 1524 C C . ASP B 1 85 ? 15.275 27.414 -11.356 1.00 22.05 100 ASP B C 1
ATOM 1525 O O . ASP B 1 85 ? 14.489 27.557 -12.294 1.00 21.53 100 ASP B O 1
ATOM 1530 N N . ASP B 1 86 ? 16.573 27.700 -11.433 1.00 20.36 101 ASP B N 1
ATOM 1531 C CA . ASP B 1 86 ? 17.185 28.113 -12.689 1.00 19.92 101 ASP B CA 1
ATOM 1532 C C . ASP B 1 86 ? 17.622 26.772 -13.277 1.00 19.28 101 ASP B C 1
ATOM 1533 O O . ASP B 1 86 ? 17.882 25.823 -12.528 1.00 17.83 101 ASP B O 1
ATOM 1538 N N . ASP B 1 87 ? 17.700 26.665 -14.597 1.00 18.42 102 ASP B N 1
ATOM 1539 C CA . ASP B 1 87 ? 18.098 25.394 -15.185 1.00 17.97 102 ASP B CA 1
ATOM 1540 C C . ASP B 1 87 ? 19.469 24.969 -14.654 1.00 17.26 102 ASP B C 1
ATOM 1541 O O . ASP B 1 87 ? 20.453 25.698 -14.778 1.00 18.69 102 ASP B O 1
ATOM 1546 N N . GLY B 1 88 ? 19.518 23.790 -14.046 1.00 15.74 103 GLY B N 1
ATOM 1547 C CA . GLY B 1 88 ? 20.771 23.287 -13.508 1.00 13.43 103 GLY B CA 1
ATOM 1548 C C . GLY B 1 88 ? 20.978 23.580 -12.031 1.00 12.82 103 GLY B C 1
ATOM 1549 O O . GLY B 1 88 ? 21.910 23.058 -11.421 1.00 12.01 103 GLY B O 1
ATOM 1550 N N . GLN B 1 89 ? 20.122 24.407 -11.442 1.00 10.78 104 GLN B N 1
ATOM 1551 C CA . GLN B 1 89 ? 20.273 24.738 -10.030 1.00 10.92 104 GLN B CA 1
ATOM 1552 C C . GLN B 1 89 ? 20.254 23.475 -9.173 1.00 10.39 104 GLN B C 1
ATOM 1553 O O . GLN B 1 89 ? 19.442 22.575 -9.391 1.00 10.93 104 GLN B O 1
ATOM 1559 N N . GLN B 1 90 ? 21.151 23.419 -8.194 1.00 9.00 105 GLN B N 1
ATOM 1560 C CA . GLN B 1 90 ? 21.274 22.267 -7.310 1.00 8.73 105 GLN B CA 1
ATOM 1561 C C . GLN B 1 90 ? 20.728 22.514 -5.911 1.00 10.61 105 GLN B C 1
ATOM 1562 O O . GLN B 1 90 ? 20.845 23.612 -5.375 1.00 10.50 105 GLN B O 1
ATOM 1568 N N . SER B 1 91 ? 20.146 21.480 -5.313 1.00 11.28 106 SER B N 1
ATOM 1569 C CA . SER B 1 91 ? 19.666 21.580 -3.944 1.00 12.66 106 SER B CA 1
ATOM 1570 C C . SER B 1 91 ? 21.000 21.735 -3.181 1.00 12.19 106 SER B C 1
ATOM 1571 O O . SER B 1 91 ? 21.925 20.949 -3.384 1.00 12.22 106 SER B O 1
ATOM 1574 N N . PRO B 1 92 ? 21.119 22.754 -2.310 1.00 11.72 107 PRO B N 1
ATOM 1575 C CA . PRO B 1 92 ? 22.356 22.989 -1.556 1.00 11.90 107 PRO B CA 1
ATOM 1576 C C . PRO B 1 92 ? 22.592 22.041 -0.396 1.00 12.09 107 PRO B C 1
ATOM 1577 O O . PRO B 1 92 ? 22.653 22.456 0.764 1.00 12.50 107 PRO B O 1
ATOM 1581 N N . ILE B 1 93 ? 22.749 20.768 -0.736 1.00 11.96 108 ILE B N 1
ATOM 1582 C CA . ILE B 1 93 ? 22.966 19.703 0.234 1.00 12.82 108 ILE B CA 1
ATOM 1583 C C . ILE B 1 93 ? 24.430 19.562 0.651 1.00 12.41 108 ILE B C 1
ATOM 1584 O O . ILE B 1 93 ? 25.312 19.420 -0.196 1.00 12.89 108 ILE B O 1
ATOM 1589 N N . LEU B 1 94 ? 24.681 19.609 1.959 1.00 11.09 109 LEU B N 1
ATOM 1590 C CA . LEU B 1 94 ? 26.038 19.477 2.484 1.00 10.30 109 LEU B CA 1
ATOM 1591 C C . LEU B 1 94 ? 26.340 18.002 2.763 1.00 11.48 109 LEU B C 1
ATOM 1592 O O . LEU B 1 94 ? 27.486 17.564 2.667 1.00 12.78 109 LEU B O 1
ATOM 1597 N N . SER B 1 95 ? 25.307 17.248 3.126 1.00 10.79 110 SER B N 1
ATOM 1598 C CA . SER B 1 95 ? 25.437 15.812 3.368 1.00 10.12 110 SER B CA 1
ATOM 1599 C C . SER B 1 95 ? 24.060 15.160 3.383 1.00 10.53 110 SER B C 1
ATOM 1600 O O . SER B 1 95 ? 23.067 15.790 3.731 1.00 9.96 110 SER B O 1
ATOM 1603 N N . ASN B 1 96 ? 24.009 13.896 2.981 1.00 11.33 111 ASN B N 1
ATOM 1604 C CA . ASN B 1 96 ? 22.766 13.134 2.933 1.00 12.81 111 ASN B CA 1
ATOM 1605 C C . ASN B 1 96 ? 23.073 11.806 3.610 1.00 12.72 111 ASN B C 1
ATOM 1606 O O . ASN B 1 96 ? 23.653 10.918 2.983 1.00 15.14 111 ASN B O 1
ATOM 1611 N N . LYS B 1 97 ? 22.681 11.671 4.877 1.00 10.16 112 LYS B N 1
ATOM 1612 C CA . LYS B 1 97 ? 22.962 10.460 5.652 1.00 9.54 112 LYS B CA 1
ATOM 1613 C C . LYS B 1 97 ? 21.725 9.611 5.921 1.00 9.47 112 LYS B C 1
ATOM 1614 O O . LYS B 1 97 ? 20.630 10.135 6.082 1.00 10.94 112 LYS B O 1
ATOM 1620 N N . VAL B 1 98 ? 21.914 8.298 5.998 1.00 7.64 113 VAL B N 1
ATOM 1621 C CA . VAL B 1 98 ? 20.809 7.380 6.239 1.00 8.91 113 VAL B CA 1
ATOM 1622 C C . VAL B 1 98 ? 20.887 6.729 7.621 1.00 7.88 113 VAL B C 1
ATOM 1623 O O . VAL B 1 98 ? 21.954 6.309 8.055 1.00 8.64 113 VAL B O 1
ATOM 1627 N N . PHE B 1 99 ? 19.748 6.664 8.309 1.00 7.29 114 PHE B N 1
ATOM 1628 C CA . PHE B 1 99 ? 19.662 6.034 9.626 1.00 7.19 114 PHE B CA 1
ATOM 1629 C C . PHE B 1 99 ? 18.418 5.169 9.607 1.00 7.93 114 PHE B C 1
ATOM 1630 O O . PHE B 1 99 ? 17.447 5.472 8.897 1.00 7.95 114 PHE B O 1
ATOM 1638 N N . LYS B 1 100 ? 18.445 4.088 10.377 1.00 6.71 115 LYS B N 1
ATOM 1639 C CA . LYS B 1 100 ? 17.315 3.182 10.424 1.00 7.25 115 LYS B CA 1
ATOM 1640 C C . LYS B 1 100 ? 16.952 2.902 11.865 1.00 8.93 115 LYS B C 1
ATOM 1641 O O . LYS B 1 100 ? 17.824 2.876 12.737 1.00 8.76 115 LYS B O 1
ATOM 1647 N N . TYR B 1 101 ? 15.662 2.691 12.113 1.00 8.26 116 TYR B N 1
ATOM 1648 C CA . TYR B 1 101 ? 15.183 2.468 13.471 1.00 9.33 116 TYR B CA 1
ATOM 1649 C C . TYR B 1 101 ? 14.114 1.405 13.593 1.00 8.97 116 TYR B C 1
ATOM 1650 O O . TYR B 1 101 ? 13.323 1.201 12.675 1.00 9.16 116 TYR B O 1
ATOM 1659 N N . ASP B 1 102 ? 14.089 0.750 14.752 1.00 10.68 117 ASP B N 1
ATOM 1660 C CA . ASP B 1 102 ? 13.030 -0.199 15.070 1.00 11.38 117 ASP B CA 1
ATOM 1661 C C . ASP B 1 102 ? 12.062 0.648 15.895 1.00 10.53 117 ASP B C 1
ATOM 1662 O O . ASP B 1 102 ? 12.477 1.330 16.831 1.00 13.09 117 ASP B O 1
ATOM 1667 N N . ILE B 1 103 ? 10.785 0.629 15.541 1.00 9.82 118 ILE B N 1
ATOM 1668 C CA . ILE B 1 103 ? 9.784 1.388 16.284 1.00 9.51 118 ILE B CA 1
ATOM 1669 C C . ILE B 1 103 ? 9.198 0.455 17.336 1.00 11.05 118 ILE B C 1
ATOM 1670 O O . ILE B 1 103 ? 8.459 -0.471 17.003 1.00 11.84 118 ILE B O 1
ATOM 1675 N N . GLY B 1 104 ? 9.530 0.695 18.601 1.00 11.58 119 GLY B N 1
ATOM 1676 C CA . GLY B 1 104 ? 9.032 -0.165 19.661 1.00 12.87 119 GLY B CA 1
ATOM 1677 C C . GLY B 1 104 ? 7.625 0.162 20.119 1.00 13.42 119 GLY B C 1
ATOM 1678 O O . GLY B 1 104 ? 6.920 -0.688 20.672 1.00 14.13 119 GLY B O 1
ATOM 1679 N N . TYR B 1 105 ? 7.203 1.395 19.878 1.00 13.19 120 TYR B N 1
ATOM 1680 C CA . TYR B 1 105 ? 5.877 1.825 20.294 1.00 13.42 120 TYR B CA 1
ATOM 1681 C C . TYR B 1 105 ? 5.325 2.911 19.385 1.00 11.67 120 TYR B C 1
ATOM 1682 O O . TYR B 1 105 ? 6.053 3.805 18.966 1.00 10.82 120 TYR B O 1
ATOM 1691 N N . HIS B 1 106 ? 4.037 2.818 19.082 1.00 11.97 121 HIS B N 1
ATOM 1692 C CA . HIS B 1 106 ? 3.367 3.817 18.266 1.00 12.29 121 HIS B CA 1
ATOM 1693 C C . HIS B 1 106 ? 1.932 3.945 18.733 1.00 13.91 121 HIS B C 1
ATOM 1694 O O . HIS B 1 106 ? 1.253 2.942 18.978 1.00 13.99 121 HIS B O 1
ATOM 1701 N N . TYR B 1 107 ? 1.482 5.188 18.846 1.00 13.29 122 TYR B N 1
ATOM 1702 C CA . TYR B 1 107 ? 0.128 5.487 19.269 1.00 14.57 122 TYR B CA 1
ATOM 1703 C C . TYR B 1 107 ? -0.372 6.650 18.434 1.00 14.23 122 TYR B C 1
ATOM 1704 O O . TYR B 1 107 ? 0.329 7.644 18.271 1.00 13.61 122 TYR B O 1
ATOM 1713 N N . GLN B 1 108 ? -1.577 6.522 17.894 1.00 15.12 123 GLN B N 1
ATOM 1714 C CA . GLN B 1 108 ? -2.165 7.595 17.099 1.00 17.13 123 GLN B CA 1
ATOM 1715 C C . GLN B 1 108 ? -3.562 7.879 17.634 1.00 17.73 123 GLN B C 1
ATOM 1716 O O . GLN B 1 108 ? -4.406 6.984 17.696 1.00 17.58 123 GLN B O 1
ATOM 1722 N N . LYS B 1 109 ? -3.784 9.125 18.038 1.00 17.89 124 LYS B N 1
ATOM 1723 C CA . LYS B 1 109 ? -5.063 9.549 18.596 1.00 20.39 124 LYS B CA 1
ATOM 1724 C C . LYS B 1 109 ? -6.173 9.499 17.551 1.00 22.58 124 LYS B C 1
ATOM 1725 O O . LYS B 1 109 ? -5.874 9.721 16.356 1.00 23.61 124 LYS B O 1
#